Protein AF-A0A7S1BQZ5-F1 (afdb_monomer_lite)

Secondary structure (DSSP, 8-state):
-----TTT--HHHHHHHHHHTSTT---PPPB----TTHHHHHHHHH-HHHHHHHTSHHHHHHHHHHHHHSPPPPP------HHHHHHHHHHHHHH--S-TTT----HHHHHHHHHHHHHT-SEEEEEEE-TTTSTT--TTB-S--EEEEEEEHHHHSSHHHHHHHHHT-SS----S-PPPPPHHHHHTT--EEEE-----TT--S---EE-TTSPEEP-S--------

Organism: NCBI:txid216773

Sequence (228 aa):
ILSITHSVVDGFTYYKIMNMLTEGREIDSLSFVRKHEFVSKMKEACGTAEHKLLLSTGFILTLLPGMLCGPKAKCDARFIDEEKVRQLKLDIKSRSTTPDDEFVCSTNDIITSAFSRATKSEILLMAINLRNRVSEASDNDAGNYESVVLYDAPGSESPEAVRSALRGGVPFIRRGNAPLPSFFQLLRGVRVSIITNWAFSSFRADLQMLDEEARGVPLTLHLPVYDY

pLDDT: mean 89.73, std 7.65, range [53.09, 97.69]

Foldseek 3Di:
DDDDDQQWADLLLSQLVLQCQFPPGDDDQFDADDQPCLVVQLCQQQDVVVVCLCPDPLQVLLCVCCVPPNDDDDDDDDDDDPVVLVVVLVVVCVVDPDDPVPDDQDPCLAVQLVVCVVLVAQKEWEKDQCAVLTPRHHSRHGGDRIDTRIEGSQCSNGSVSVVVLPVVGGNSHHDSPDDDDDSVSSNVRGRYYYDYDSDDPSHDPPGFHADPVRDTDDDPDDDDDDDD

Structure (mmCIF, N/CA/C/O backbone):
data_AF-A0A7S1BQZ5-F1
#
_entry.id   AF-A0A7S1BQZ5-F1
#
loop_
_atom_site.group_PDB
_atom_site.id
_atom_site.type_symbol
_atom_site.label_atom_id
_atom_site.label_alt_id
_atom_site.label_comp_id
_atom_site.label_asym_id
_atom_site.label_entity_id
_atom_site.label_seq_id
_atom_site.pdbx_PDB_ins_code
_atom_site.Cartn_x
_atom_site.Cartn_y
_atom_site.Cartn_z
_atom_site.occupancy
_atom_site.B_iso_or_equiv
_atom_site.auth_seq_id
_atom_site.auth_comp_id
_atom_site.auth_asym_id
_atom_site.auth_atom_id
_atom_site.pdbx_PDB_model_num
ATOM 1 N N . ILE A 1 1 ? -4.955 -0.556 23.587 1.00 73.25 1 ILE A N 1
ATOM 2 C CA . ILE A 1 1 ? -4.141 -0.782 22.365 1.00 73.25 1 ILE A CA 1
ATOM 3 C C . ILE A 1 1 ? -4.734 -1.985 21.649 1.00 73.25 1 ILE A C 1
ATOM 5 O O . ILE A 1 1 ? -4.887 -3.012 22.296 1.00 73.25 1 ILE A O 1
ATOM 9 N N . LEU A 1 2 ? -5.098 -1.855 20.370 1.00 82.94 2 LEU A N 1
ATOM 10 C CA . LEU A 1 2 ? -5.504 -2.989 19.535 1.00 82.94 2 LEU A CA 1
ATOM 11 C C . LEU A 1 2 ? -4.310 -3.404 18.672 1.00 82.94 2 LEU A C 1
ATOM 13 O O . LEU A 1 2 ? -3.839 -2.605 17.864 1.00 82.94 2 LEU A O 1
ATOM 17 N N . SER A 1 3 ? -3.839 -4.636 18.850 1.00 88.62 3 SER A N 1
ATOM 18 C CA . SER A 1 3 ? -2.739 -5.221 18.080 1.00 88.62 3 SER A CA 1
ATOM 19 C C . SER A 1 3 ? -3.189 -6.545 17.474 1.00 88.62 3 SER A C 1
ATOM 21 O O . SER A 1 3 ? -3.823 -7.350 18.157 1.00 88.62 3 SER A O 1
ATOM 23 N N . ILE A 1 4 ? -2.899 -6.751 16.187 1.00 90.38 4 ILE A N 1
ATOM 24 C CA . ILE A 1 4 ? -3.260 -7.961 15.441 1.00 90.38 4 ILE A CA 1
ATOM 25 C C . ILE A 1 4 ? -2.109 -8.305 14.490 1.00 90.38 4 ILE A C 1
ATOM 27 O O . ILE A 1 4 ? -1.531 -7.423 13.861 1.00 90.38 4 ILE A O 1
ATOM 31 N N . THR A 1 5 ? -1.769 -9.591 14.379 1.00 91.81 5 THR A N 1
ATOM 32 C CA . THR A 1 5 ? -0.681 -10.051 13.507 1.00 91.81 5 THR A CA 1
ATOM 33 C C . THR A 1 5 ? -1.020 -9.896 12.019 1.00 91.81 5 THR A C 1
ATOM 35 O O . THR A 1 5 ? -2.058 -10.365 11.541 1.00 91.81 5 THR A O 1
ATOM 38 N N . HIS A 1 6 ? -0.094 -9.303 11.260 1.00 91.25 6 HIS A N 1
ATOM 39 C CA . HIS A 1 6 ? -0.241 -9.097 9.815 1.00 91.25 6 HIS A CA 1
ATOM 40 C C . HIS A 1 6 ? -0.221 -10.405 8.999 1.00 91.25 6 HIS A C 1
ATOM 42 O O . HIS A 1 6 ? -0.642 -10.449 7.843 1.00 91.25 6 HIS A O 1
ATOM 48 N N . SER A 1 7 ? 0.232 -11.507 9.610 1.00 89.69 7 SER A N 1
ATOM 49 C CA . SER A 1 7 ? 0.140 -12.852 9.028 1.00 89.69 7 SER A CA 1
ATOM 50 C C . SER A 1 7 ? -1.306 -13.345 8.902 1.00 89.69 7 SER A C 1
ATOM 52 O O . SER A 1 7 ? -1.565 -14.303 8.172 1.00 89.69 7 SER A O 1
ATOM 54 N N . VAL A 1 8 ? -2.239 -12.727 9.636 1.00 91.19 8 VAL A N 1
ATOM 55 C CA . VAL A 1 8 ? -3.657 -13.107 9.662 1.00 91.19 8 VAL A CA 1
ATOM 56 C C . VAL A 1 8 ? -4.534 -12.036 9.023 1.00 91.19 8 VAL A C 1
ATOM 58 O O . VAL A 1 8 ? -5.461 -12.395 8.306 1.00 91.19 8 VAL A O 1
ATOM 61 N N . VAL A 1 9 ? -4.254 -10.748 9.243 1.00 93.44 9 VAL A N 1
ATOM 62 C CA . VAL A 1 9 ? -5.108 -9.640 8.779 1.00 93.44 9 VAL A CA 1
ATOM 63 C C . VAL A 1 9 ? -4.330 -8.590 7.990 1.00 93.44 9 VAL A C 1
ATOM 65 O O . VAL A 1 9 ? -3.139 -8.402 8.207 1.00 93.44 9 VAL A O 1
ATOM 68 N N . ASP A 1 10 ? -5.024 -7.886 7.101 1.00 94.50 10 ASP A N 1
ATOM 69 C CA . ASP A 1 10 ? -4.570 -6.632 6.490 1.00 94.50 10 ASP A CA 1
ATOM 70 C C . ASP A 1 10 ? -5.189 -5.404 7.184 1.00 94.50 10 ASP A C 1
ATOM 72 O O . ASP A 1 10 ? -6.018 -5.530 8.094 1.00 94.50 10 ASP A O 1
ATOM 76 N N . GLY A 1 11 ? -4.819 -4.200 6.730 1.00 92.88 11 GLY A N 1
ATOM 77 C CA . GLY A 1 11 ? -5.360 -2.945 7.264 1.00 92.88 11 GLY A CA 1
ATOM 78 C C . GLY A 1 11 ? -6.886 -2.832 7.142 1.00 92.88 11 GLY A C 1
ATOM 79 O O . GLY A 1 11 ? -7.538 -2.297 8.038 1.00 92.88 11 GLY A O 1
ATOM 80 N N . PHE A 1 12 ? -7.483 -3.389 6.080 1.00 94.38 12 PHE A N 1
ATOM 81 C CA . PHE A 1 12 ? -8.939 -3.378 5.904 1.00 94.38 12 PHE A CA 1
ATOM 82 C C . PHE A 1 12 ? -9.637 -4.194 6.995 1.00 94.38 12 PHE A C 1
ATOM 84 O O . PHE A 1 12 ? -10.549 -3.696 7.653 1.00 94.38 12 PHE A O 1
ATOM 91 N N . THR A 1 13 ? -9.194 -5.434 7.222 1.00 94.44 13 THR A N 1
ATOM 92 C CA . THR A 1 13 ? -9.759 -6.291 8.276 1.00 94.44 13 THR A CA 1
ATOM 93 C C . THR A 1 13 ? -9.513 -5.692 9.656 1.00 94.44 13 THR A C 1
ATOM 95 O O . THR A 1 13 ? -10.424 -5.702 10.483 1.00 94.44 13 THR A O 1
ATOM 98 N N . TYR A 1 14 ? -8.322 -5.127 9.894 1.00 93.25 14 TYR A N 1
ATOM 99 C CA . TYR A 1 14 ? -7.997 -4.432 11.142 1.00 93.25 14 TYR A CA 1
ATOM 100 C C . TYR A 1 14 ? -9.026 -3.340 11.457 1.00 93.25 14 TYR A C 1
ATOM 102 O O . TYR A 1 14 ? -9.637 -3.364 12.525 1.00 93.25 14 TYR A O 1
ATOM 110 N N . TYR A 1 15 ? -9.284 -2.426 10.516 1.00 92.12 15 TYR A N 1
ATOM 111 C CA . TYR A 1 15 ? -10.254 -1.357 10.751 1.00 92.12 15 TYR A CA 1
ATOM 112 C C . TYR A 1 15 ? -11.697 -1.815 10.752 1.00 92.12 15 TYR A C 1
ATOM 114 O O . TYR A 1 15 ? -12.510 -1.200 11.436 1.00 92.12 15 TYR A O 1
ATOM 122 N N . LYS A 1 16 ? -12.035 -2.889 10.035 1.00 92.06 16 LYS A N 1
ATOM 123 C CA . LYS A 1 16 ? -13.382 -3.453 10.112 1.00 92.06 16 LYS A CA 1
ATOM 124 C C . LYS A 1 16 ? -13.664 -3.972 11.524 1.00 92.06 16 LYS A C 1
ATOM 126 O O . LYS A 1 16 ? -14.694 -3.631 12.093 1.00 92.06 16 LYS A O 1
ATOM 131 N N . ILE A 1 17 ? -12.716 -4.697 12.124 1.00 91.62 17 ILE A N 1
ATOM 132 C CA . ILE A 1 17 ? -12.797 -5.134 13.528 1.00 91.62 17 ILE A CA 1
ATOM 133 C C . ILE A 1 17 ? -12.814 -3.923 14.465 1.00 91.62 17 ILE A C 1
ATOM 135 O O . ILE A 1 17 ? -13.646 -3.851 15.362 1.00 91.62 17 ILE A O 1
ATOM 139 N N . MET A 1 18 ? -11.933 -2.945 14.246 1.00 89.44 18 MET A N 1
ATOM 140 C CA . MET A 1 18 ? -11.872 -1.746 15.084 1.00 89.44 18 MET A CA 1
ATOM 141 C C . MET A 1 18 ? -13.178 -0.937 15.048 1.00 89.44 18 MET A C 1
ATOM 143 O O . MET A 1 18 ? -13.610 -0.420 16.077 1.00 89.44 18 MET A O 1
ATOM 147 N N . ASN A 1 19 ? -13.836 -0.871 13.889 1.00 89.81 19 ASN A N 1
ATOM 148 C CA . ASN A 1 19 ? -15.149 -0.254 13.748 1.00 89.81 19 ASN A CA 1
ATOM 149 C C . ASN A 1 19 ? -16.208 -1.006 14.566 1.00 89.81 19 ASN A C 1
ATOM 151 O O . ASN A 1 19 ? -16.981 -0.360 15.254 1.00 89.81 19 ASN A O 1
ATOM 155 N N . MET A 1 20 ? -16.208 -2.344 14.575 1.00 89.81 20 MET A N 1
ATOM 156 C CA . MET A 1 20 ? -17.144 -3.137 15.399 1.00 89.81 20 MET A CA 1
ATOM 157 C C . MET A 1 20 ? -16.919 -2.978 16.909 1.00 89.81 20 MET A C 1
ATOM 159 O O . MET A 1 20 ? -17.826 -3.229 17.694 1.00 89.81 20 MET A O 1
ATOM 163 N N . LEU A 1 21 ? -15.711 -2.585 17.325 1.00 87.75 21 LEU A N 1
ATOM 164 C CA . LEU A 1 21 ? -15.392 -2.294 18.727 1.00 87.75 21 LEU A CA 1
ATOM 165 C C . LEU A 1 21 ? -15.786 -0.873 19.151 1.00 87.75 21 LEU A C 1
ATOM 167 O O . LEU A 1 21 ? -15.726 -0.555 20.336 1.00 87.75 21 LEU A O 1
ATOM 171 N N . THR A 1 22 ? -16.148 -0.014 18.198 1.00 87.44 22 THR A N 1
ATOM 172 C CA . THR A 1 22 ? -16.569 1.359 18.478 1.00 87.44 22 THR A CA 1
ATOM 173 C C . THR A 1 22 ? -18.020 1.380 18.951 1.00 87.44 22 THR A C 1
ATOM 175 O O . THR A 1 22 ? -18.879 0.711 18.376 1.00 87.44 22 THR A O 1
ATOM 178 N N . GLU A 1 23 ? -18.305 2.170 19.985 1.00 86.00 23 GLU A N 1
ATOM 179 C CA . GLU A 1 23 ? -19.652 2.318 20.533 1.00 86.00 23 GLU A CA 1
ATOM 180 C C . GLU A 1 23 ? -20.670 2.722 19.451 1.00 86.00 23 GLU A C 1
ATOM 182 O O . GLU A 1 23 ? -20.408 3.559 18.585 1.00 86.00 23 GLU A O 1
ATOM 187 N N . GLY A 1 24 ? -21.849 2.094 19.487 1.00 84.81 24 GLY A N 1
ATOM 188 C CA . GLY A 1 24 ? -22.945 2.387 18.562 1.00 84.81 24 GLY A CA 1
ATOM 189 C C . GLY A 1 24 ? -22.723 1.907 17.124 1.00 84.81 24 GLY A C 1
ATOM 190 O O . GLY A 1 24 ? -23.529 2.236 16.250 1.00 84.81 24 GLY A O 1
ATOM 191 N N . ARG A 1 25 ? -21.655 1.146 16.849 1.00 87.50 25 ARG A N 1
ATOM 192 C CA . ARG A 1 25 ? -21.435 0.519 15.540 1.00 87.50 25 ARG A CA 1
ATOM 193 C C . ARG A 1 25 ? -22.047 -0.875 15.471 1.00 87.50 25 ARG A C 1
ATOM 195 O O . ARG A 1 25 ? -22.158 -1.588 16.464 1.00 87.50 25 ARG A O 1
ATOM 202 N N . GLU A 1 26 ? -22.452 -1.243 14.262 1.00 88.00 26 GLU A N 1
ATOM 203 C CA . GLU A 1 26 ? -22.971 -2.571 13.957 1.00 88.00 26 GLU A CA 1
ATOM 204 C C . GLU A 1 26 ? -21.848 -3.614 14.018 1.00 88.00 26 GLU A C 1
ATOM 206 O O . GLU A 1 26 ? -20.709 -3.359 13.611 1.00 88.00 26 GLU A O 1
ATOM 211 N N . ILE A 1 27 ? -22.180 -4.788 14.551 1.00 91.50 27 ILE A N 1
ATOM 212 C CA . ILE A 1 27 ? -21.283 -5.938 14.604 1.00 91.50 27 ILE A CA 1
ATOM 213 C C . ILE A 1 27 ? -21.627 -6.843 13.422 1.00 91.50 27 ILE A C 1
ATOM 215 O O . ILE A 1 27 ? -22.672 -7.495 13.430 1.00 91.50 27 ILE A O 1
ATOM 219 N N . ASP A 1 28 ? -20.733 -6.922 12.434 1.00 89.88 28 ASP A N 1
ATOM 220 C CA . ASP A 1 28 ? -20.911 -7.814 11.284 1.00 89.88 28 ASP A CA 1
ATOM 221 C C . ASP A 1 28 ? -20.256 -9.180 11.516 1.00 89.88 28 ASP A C 1
ATOM 223 O O . ASP A 1 28 ? -19.180 -9.302 12.108 1.00 89.88 28 ASP A O 1
ATOM 227 N N . SER A 1 29 ? -20.845 -10.226 10.937 1.00 94.38 29 SER A N 1
ATOM 228 C CA . SER A 1 29 ? -20.186 -11.528 10.823 1.00 94.38 29 SER A CA 1
ATOM 229 C C . SER A 1 29 ? -19.246 -11.556 9.617 1.00 94.38 29 SER A C 1
ATOM 231 O O . SER A 1 29 ? -19.689 -11.421 8.477 1.00 94.38 29 SER A O 1
ATOM 233 N N . LEU A 1 30 ? -17.949 -11.775 9.855 1.00 95.25 30 LEU A N 1
ATOM 234 C CA . LEU A 1 30 ? -16.949 -11.911 8.794 1.00 95.25 30 LEU A CA 1
ATOM 235 C C . LEU A 1 30 ? -16.718 -13.373 8.404 1.00 95.25 30 LEU A C 1
ATOM 237 O O . LEU A 1 30 ? -16.647 -14.266 9.250 1.00 95.25 30 LEU A O 1
ATOM 241 N N . SER A 1 31 ? -16.510 -13.606 7.110 1.00 96.25 31 SER A N 1
ATOM 242 C CA . SER A 1 31 ? -16.069 -14.896 6.585 1.00 96.25 31 SER A CA 1
ATOM 243 C C . SER A 1 31 ? -14.593 -15.119 6.915 1.00 96.25 31 SER A C 1
ATOM 245 O O . SER A 1 31 ? -13.720 -14.435 6.387 1.00 96.25 31 SER A O 1
ATOM 247 N N . PHE A 1 32 ? -14.305 -16.101 7.767 1.00 94.19 32 PHE A N 1
ATOM 248 C CA . PHE A 1 32 ? -12.942 -16.525 8.115 1.00 94.19 32 PHE A CA 1
ATOM 249 C C . PHE A 1 32 ? -12.438 -17.695 7.249 1.00 94.19 32 PHE A C 1
ATOM 251 O O . PHE A 1 32 ? -11.355 -18.236 7.487 1.00 94.19 32 PHE A O 1
ATOM 258 N N . VAL A 1 33 ? -13.224 -18.124 6.255 1.00 95.19 33 VAL A N 1
ATOM 259 C CA . VAL A 1 33 ? -12.869 -19.244 5.378 1.00 95.19 33 VAL A CA 1
ATOM 260 C C . VAL A 1 33 ? -11.731 -18.823 4.453 1.00 95.19 33 VAL A C 1
ATOM 262 O O . VAL A 1 33 ? -11.863 -17.896 3.655 1.00 95.19 33 VAL A O 1
ATOM 265 N N . ARG A 1 34 ? -10.599 -19.530 4.542 1.00 92.25 34 ARG A N 1
ATOM 266 C CA . ARG A 1 34 ? -9.419 -19.256 3.717 1.00 92.25 34 ARG A CA 1
ATOM 267 C C . ARG A 1 34 ? -9.709 -19.536 2.245 1.00 92.25 34 ARG A C 1
ATOM 269 O O . ARG A 1 34 ? -10.093 -20.640 1.866 1.00 92.25 34 ARG A O 1
ATOM 276 N N . LYS A 1 35 ? -9.408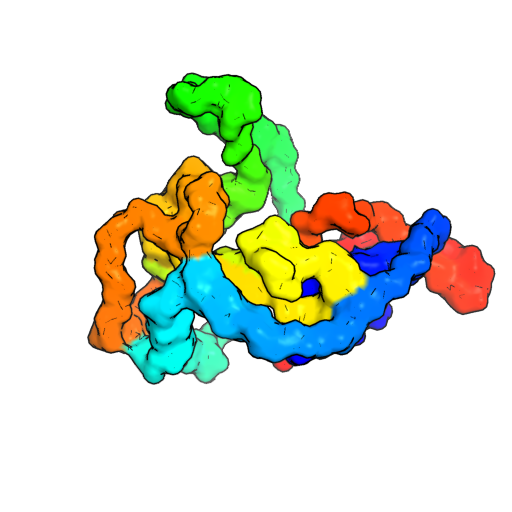 -18.556 1.400 1.00 95.25 35 LYS A N 1
ATOM 277 C CA . LYS A 1 35 ? -9.567 -18.660 -0.051 1.00 95.25 35 LYS A CA 1
ATOM 278 C C . LYS A 1 35 ? -8.252 -19.052 -0.709 1.00 95.25 35 LYS A C 1
ATOM 280 O O . LYS A 1 35 ? -7.421 -18.204 -1.017 1.00 95.25 35 LYS A O 1
ATOM 285 N N . HIS A 1 36 ? -8.051 -20.354 -0.895 1.00 94.38 36 HIS A N 1
ATOM 286 C CA . HIS A 1 36 ? -6.793 -20.913 -1.406 1.00 94.38 36 HIS A CA 1
ATOM 287 C C . HIS A 1 36 ? -6.401 -20.385 -2.799 1.00 94.38 36 HIS A C 1
ATOM 289 O O . HIS A 1 36 ? -5.218 -20.166 -3.053 1.00 94.38 36 HIS A O 1
ATOM 295 N N . GLU A 1 37 ? -7.383 -20.070 -3.647 1.00 95.56 37 GLU A N 1
ATOM 296 C CA . GLU A 1 37 ? -7.161 -19.522 -4.994 1.00 95.56 37 GLU A CA 1
ATOM 297 C C . GLU A 1 37 ? -6.748 -18.042 -5.008 1.00 95.56 37 GLU A C 1
ATOM 299 O O . GLU A 1 37 ? -6.222 -17.553 -6.012 1.00 95.56 37 GLU A O 1
ATOM 304 N N . PHE A 1 38 ? -6.926 -17.322 -3.891 1.00 95.44 38 PHE A N 1
ATOM 305 C CA . PHE A 1 38 ? -6.655 -15.885 -3.826 1.00 95.44 38 PHE A CA 1
ATOM 306 C C . PHE A 1 38 ? -5.210 -15.559 -4.209 1.00 95.44 38 PHE A C 1
ATOM 308 O O . PHE A 1 38 ? -4.974 -14.640 -4.983 1.00 95.44 38 PHE A O 1
ATOM 315 N N . VAL A 1 39 ? -4.234 -16.345 -3.743 1.00 93.38 39 VAL A N 1
ATOM 316 C CA . VAL A 1 39 ? -2.811 -16.096 -4.029 1.00 93.38 39 VAL A CA 1
ATOM 317 C C . VAL A 1 39 ? -2.504 -16.197 -5.525 1.00 93.38 39 VAL A C 1
ATOM 319 O O . VAL A 1 39 ? -1.692 -15.425 -6.033 1.00 93.38 39 VAL A O 1
ATOM 322 N N . SER A 1 40 ? -3.129 -17.128 -6.249 1.00 93.94 40 SER A N 1
ATOM 323 C CA . SER A 1 40 ? -2.941 -17.228 -7.702 1.00 93.94 40 SER A CA 1
ATOM 324 C C . SER A 1 40 ? -3.538 -16.011 -8.406 1.00 93.94 40 SER A C 1
ATOM 326 O O . SER A 1 40 ? -2.881 -15.353 -9.211 1.00 93.94 40 SER A O 1
ATOM 328 N N . LYS A 1 41 ? -4.760 -15.645 -8.019 1.00 94.44 41 LYS A N 1
ATOM 329 C CA . LYS A 1 41 ? -5.536 -14.563 -8.637 1.00 94.44 41 LYS A CA 1
ATOM 330 C C . LYS A 1 41 ? -4.970 -13.182 -8.340 1.00 94.44 41 LYS A C 1
ATOM 332 O O . LYS A 1 41 ? -4.922 -12.324 -9.213 1.00 94.44 41 LYS A O 1
ATOM 337 N N . MET A 1 42 ? -4.411 -13.005 -7.151 1.00 94.88 42 MET A N 1
ATOM 338 C CA . MET A 1 42 ? -3.614 -11.849 -6.761 1.00 94.88 42 MET A CA 1
ATOM 339 C C . MET A 1 42 ? -2.391 -11.661 -7.679 1.00 94.88 42 MET A C 1
ATOM 341 O O . MET A 1 42 ? -2.113 -10.541 -8.107 1.00 94.88 42 MET A O 1
ATOM 345 N N . LYS A 1 43 ? -1.673 -12.740 -8.033 1.00 93.69 43 LYS A N 1
ATOM 346 C CA . LYS A 1 43 ? -0.516 -12.673 -8.955 1.00 93.69 43 LYS A CA 1
ATOM 347 C C . LYS A 1 43 ? -0.929 -12.332 -10.380 1.00 93.69 43 LYS A C 1
ATOM 349 O O . LYS A 1 43 ? -0.222 -11.585 -11.056 1.00 93.69 43 LYS A O 1
ATOM 354 N N . GLU A 1 44 ? -2.044 -12.892 -10.840 1.00 92.81 44 GLU A N 1
ATOM 355 C CA . GLU A 1 44 ? -2.637 -12.544 -12.136 1.00 92.81 44 GLU A CA 1
ATOM 356 C C . GLU A 1 44 ? -3.032 -11.061 -12.152 1.00 92.81 44 GLU A C 1
ATOM 358 O O . GLU A 1 44 ? -2.729 -10.350 -13.110 1.00 92.81 44 GLU A O 1
ATOM 363 N N . ALA A 1 45 ? -3.616 -10.570 -11.056 1.00 94.25 45 ALA A N 1
ATOM 364 C CA . ALA A 1 45 ? -4.106 -9.205 -10.958 1.00 94.25 45 ALA A CA 1
ATOM 365 C C . ALA A 1 45 ? -3.022 -8.140 -10.814 1.00 94.25 45 ALA A C 1
ATOM 367 O O . ALA A 1 45 ? -3.194 -7.059 -11.362 1.00 94.25 45 ALA A O 1
ATOM 368 N N . CYS A 1 46 ? -1.919 -8.405 -10.117 1.00 92.88 46 CYS A N 1
ATOM 369 C CA . CYS A 1 46 ? -0.868 -7.406 -9.871 1.00 92.88 46 CYS A CA 1
ATOM 370 C C . CYS A 1 46 ? 0.385 -7.584 -10.743 1.00 92.88 46 CYS A C 1
ATOM 372 O O . CYS A 1 46 ? 1.369 -6.873 -10.556 1.00 92.88 46 CYS A O 1
ATOM 374 N N . GLY A 1 47 ? 0.354 -8.516 -11.699 1.00 92.50 47 GLY A N 1
ATOM 375 C CA . GLY A 1 47 ? 1.470 -8.788 -12.599 1.00 92.50 47 GLY A CA 1
ATOM 376 C C . GLY A 1 47 ? 2.384 -9.903 -12.091 1.00 92.50 47 GLY A C 1
ATOM 377 O O . GLY A 1 47 ? 3.046 -9.814 -11.055 1.00 92.50 47 GLY A O 1
ATOM 378 N N . THR A 1 48 ? 2.465 -10.988 -12.865 1.00 92.81 48 THR A N 1
ATOM 379 C CA . THR A 1 48 ? 3.307 -12.145 -12.520 1.00 92.81 48 THR A CA 1
ATOM 380 C C . THR A 1 48 ? 4.801 -11.816 -12.593 1.00 92.81 48 THR A C 1
ATOM 382 O O . THR A 1 48 ? 5.587 -12.374 -11.825 1.00 92.81 48 THR A O 1
ATOM 385 N N . ALA A 1 49 ? 5.215 -10.931 -13.504 1.00 93.25 49 ALA A N 1
ATOM 386 C CA . ALA A 1 49 ? 6.613 -10.528 -13.642 1.00 93.25 49 ALA A CA 1
ATOM 387 C C . ALA A 1 49 ? 7.061 -9.662 -12.454 1.00 93.25 49 ALA A C 1
ATOM 389 O O . ALA A 1 49 ? 8.110 -9.919 -11.865 1.00 93.25 49 ALA A O 1
ATOM 390 N N . GLU A 1 50 ? 6.225 -8.706 -12.055 1.00 93.50 50 GLU A N 1
ATOM 391 C CA . GLU A 1 50 ? 6.401 -7.848 -10.884 1.00 93.50 50 GLU A CA 1
ATOM 392 C C . GLU A 1 50 ? 6.478 -8.692 -9.608 1.00 93.50 50 GLU A C 1
ATOM 394 O O . GLU A 1 50 ? 7.429 -8.573 -8.839 1.00 93.50 50 GLU A O 1
ATOM 399 N N . HIS A 1 51 ? 5.550 -9.633 -9.421 1.00 93.06 51 HIS A N 1
ATOM 400 C CA . HIS A 1 51 ? 5.591 -10.542 -8.277 1.00 93.06 51 HIS A CA 1
ATOM 401 C C . HIS A 1 51 ? 6.869 -11.404 -8.254 1.00 93.06 51 HIS A C 1
ATOM 403 O O . HIS A 1 51 ? 7.460 -11.621 -7.196 1.00 93.06 51 HIS A O 1
ATOM 409 N N . LYS A 1 52 ? 7.333 -11.900 -9.411 1.00 94.69 52 LYS A N 1
ATOM 410 C CA . LYS A 1 52 ? 8.606 -12.642 -9.503 1.00 94.69 52 LYS A CA 1
ATOM 411 C C . LYS A 1 52 ? 9.809 -11.770 -9.143 1.00 94.69 52 LYS A C 1
ATOM 413 O O . LYS A 1 52 ? 10.721 -12.264 -8.486 1.00 94.69 52 LYS A O 1
ATOM 418 N N . LEU A 1 53 ? 9.810 -10.499 -9.545 1.00 94.88 53 LEU A N 1
ATOM 419 C CA . LEU A 1 53 ? 10.851 -9.544 -9.171 1.00 94.88 53 LEU A CA 1
ATOM 420 C C . LEU A 1 53 ? 10.901 -9.350 -7.651 1.00 94.88 53 LEU A C 1
ATOM 422 O O . LEU A 1 53 ? 11.983 -9.448 -7.076 1.00 94.88 53 LEU A O 1
ATOM 426 N N . LEU A 1 54 ? 9.753 -9.131 -7.005 1.00 93.81 54 LEU A N 1
ATOM 427 C CA . LEU A 1 54 ? 9.671 -8.892 -5.557 1.00 93.81 54 LEU A CA 1
ATOM 428 C C . LEU A 1 54 ? 10.141 -10.084 -4.713 1.00 93.81 54 LEU A C 1
ATOM 430 O O . LEU A 1 54 ? 10.657 -9.894 -3.617 1.00 93.81 54 LEU A O 1
ATOM 434 N N . LEU A 1 55 ? 10.009 -11.305 -5.236 1.00 93.75 55 LEU A N 1
ATOM 435 C CA . LEU A 1 55 ? 10.531 -12.522 -4.604 1.00 93.75 55 LEU A CA 1
ATOM 436 C C . LEU A 1 55 ? 11.946 -12.900 -5.062 1.00 93.75 55 LEU A C 1
ATOM 438 O O . LEU A 1 55 ? 12.483 -13.920 -4.629 1.00 93.75 55 LEU A O 1
ATOM 442 N N . SER A 1 56 ? 12.549 -12.132 -5.968 1.00 95.56 56 SER A N 1
ATOM 443 C CA . SER A 1 56 ? 13.862 -12.468 -6.510 1.00 95.56 56 SER A CA 1
ATOM 444 C C . SER A 1 56 ? 14.967 -12.240 -5.482 1.00 95.56 56 SER A C 1
ATOM 446 O O . SER A 1 56 ? 14.933 -11.297 -4.690 1.00 95.56 56 SER A O 1
ATOM 448 N N . THR A 1 57 ? 16.022 -13.052 -5.567 1.00 95.31 57 THR A N 1
ATOM 449 C CA . THR A 1 57 ? 17.233 -12.871 -4.759 1.00 95.31 57 THR A CA 1
ATOM 450 C C . THR A 1 57 ? 17.812 -11.468 -4.920 1.00 95.31 57 THR A C 1
ATOM 452 O O . THR A 1 57 ? 18.233 -10.872 -3.939 1.00 95.31 57 THR A O 1
ATOM 455 N N . GLY A 1 58 ? 17.797 -10.910 -6.136 1.00 95.12 58 GLY A N 1
ATOM 456 C CA . GLY A 1 58 ? 18.291 -9.555 -6.387 1.00 95.12 58 GLY A CA 1
ATOM 457 C C . GLY A 1 58 ? 17.548 -8.504 -5.565 1.00 95.12 58 GLY A C 1
ATOM 458 O O . GLY A 1 58 ? 18.192 -7.682 -4.926 1.00 95.12 58 GLY A O 1
ATOM 459 N N . PHE A 1 59 ? 16.214 -8.577 -5.523 1.00 95.06 59 PHE A N 1
ATOM 460 C CA . PHE A 1 59 ? 15.396 -7.631 -4.764 1.00 95.06 59 PHE A CA 1
ATOM 461 C C . PHE A 1 59 ? 15.617 -7.771 -3.254 1.00 95.06 59 PHE A C 1
ATOM 463 O O . PHE A 1 59 ? 15.815 -6.770 -2.572 1.00 95.06 59 PHE A O 1
ATOM 470 N N . ILE A 1 60 ? 15.679 -9.003 -2.738 1.00 93.31 60 ILE A N 1
ATOM 471 C CA . ILE A 1 60 ? 15.991 -9.259 -1.322 1.00 93.31 60 ILE A CA 1
ATOM 472 C C . ILE A 1 60 ? 17.360 -8.667 -0.961 1.00 93.31 60 ILE A C 1
ATOM 474 O O . ILE A 1 60 ? 17.481 -7.942 0.026 1.00 93.31 60 ILE A O 1
ATOM 478 N N . LEU A 1 61 ? 18.382 -8.911 -1.790 1.00 94.06 61 LEU A N 1
ATOM 479 C CA . LEU A 1 61 ? 19.728 -8.368 -1.587 1.00 94.06 61 LEU A CA 1
ATOM 480 C C . LEU A 1 61 ? 19.766 -6.830 -1.649 1.00 94.06 61 LEU A C 1
ATOM 482 O O . LEU A 1 61 ? 20.606 -6.237 -0.979 1.00 94.06 61 LEU A O 1
ATOM 486 N N . THR A 1 62 ? 18.860 -6.175 -2.386 1.00 93.44 62 THR A N 1
ATOM 487 C CA . THR A 1 62 ? 18.724 -4.705 -2.379 1.00 93.44 62 THR A CA 1
ATOM 488 C C . THR A 1 62 ? 18.265 -4.168 -1.020 1.00 93.44 62 THR A C 1
ATOM 490 O O . THR A 1 62 ? 18.679 -3.079 -0.629 1.00 93.44 62 THR A O 1
ATOM 493 N N . LEU A 1 63 ? 17.432 -4.910 -0.282 1.00 90.50 63 LEU A N 1
ATOM 494 C CA . LEU A 1 63 ? 16.875 -4.457 1.001 1.00 90.50 63 LEU A CA 1
ATOM 495 C C . LEU A 1 63 ? 17.825 -4.693 2.188 1.00 90.50 63 LEU A C 1
ATOM 497 O O . LEU A 1 63 ? 17.844 -3.898 3.132 1.00 90.50 63 LEU A O 1
ATOM 501 N N . LEU A 1 64 ? 18.638 -5.756 2.139 1.00 90.38 64 LEU A N 1
ATOM 502 C CA . LEU A 1 64 ? 19.489 -6.181 3.260 1.00 90.38 64 LEU A CA 1
ATOM 503 C C . LEU A 1 64 ? 20.433 -5.095 3.808 1.00 90.38 64 LEU A C 1
ATOM 505 O O . LEU A 1 64 ? 20.497 -4.961 5.031 1.00 90.38 64 LEU A O 1
ATOM 509 N N . PRO A 1 65 ? 21.145 -4.291 2.989 1.00 89.44 65 PRO A N 1
ATOM 510 C CA . PRO A 1 65 ? 22.044 -3.267 3.519 1.00 89.44 65 PRO A CA 1
ATOM 511 C C . PRO A 1 65 ? 21.315 -2.224 4.370 1.00 89.44 65 PRO A C 1
ATOM 513 O O . PRO A 1 65 ? 21.836 -1.798 5.398 1.00 89.44 65 PRO A O 1
ATOM 516 N N . GLY A 1 66 ? 20.093 -1.847 3.979 1.00 86.44 66 GLY A N 1
ATOM 517 C CA . GLY A 1 66 ? 19.261 -0.922 4.746 1.00 86.44 66 GLY A CA 1
ATOM 518 C C . GLY A 1 66 ? 18.786 -1.522 6.068 1.00 86.44 66 GLY A C 1
ATOM 519 O O . GLY A 1 66 ? 18.780 -0.831 7.081 1.00 86.44 66 GLY A O 1
ATOM 520 N N . MET A 1 67 ? 18.452 -2.815 6.080 1.00 85.75 67 MET A N 1
ATOM 521 C CA . MET A 1 67 ? 18.008 -3.514 7.292 1.00 85.75 67 MET A CA 1
ATOM 522 C C . MET A 1 67 ? 19.147 -3.778 8.289 1.00 85.75 67 MET A C 1
ATOM 524 O O . MET A 1 67 ? 18.926 -3.703 9.494 1.00 85.75 67 MET A O 1
ATOM 528 N N . LEU A 1 68 ? 20.354 -4.092 7.806 1.00 89.50 68 LEU A N 1
ATOM 529 C CA . LEU A 1 68 ? 21.490 -4.485 8.653 1.00 89.50 68 LEU A CA 1
ATOM 530 C C . LEU A 1 68 ? 22.400 -3.314 9.041 1.00 89.50 68 LEU A C 1
ATOM 532 O O . LEU A 1 68 ? 22.968 -3.310 10.131 1.00 89.50 68 LEU A O 1
ATOM 536 N N . CYS A 1 69 ? 22.575 -2.342 8.144 1.00 90.38 69 CYS A N 1
ATOM 537 C CA . CYS A 1 69 ? 23.544 -1.253 8.296 1.00 90.38 69 CYS A CA 1
ATOM 538 C C . CYS A 1 69 ? 22.919 0.140 8.133 1.00 90.38 69 CYS A C 1
ATOM 540 O O . CYS A 1 69 ? 23.629 1.143 8.218 1.00 90.38 69 CYS A O 1
ATOM 542 N N . GLY A 1 70 ? 21.613 0.222 7.867 1.00 86.38 70 GLY A N 1
ATOM 543 C CA . GLY A 1 70 ? 20.918 1.491 7.709 1.00 86.38 70 GLY A CA 1
ATOM 544 C C . GLY A 1 70 ? 20.768 2.248 9.031 1.00 86.38 70 GLY A C 1
ATOM 545 O O . GLY A 1 70 ? 20.821 1.661 10.116 1.00 86.38 70 GLY A O 1
ATOM 546 N N . PRO A 1 71 ? 20.567 3.574 8.970 1.00 89.50 71 PRO A N 1
ATOM 547 C CA . PRO A 1 71 ? 20.210 4.339 10.154 1.00 89.50 71 PRO A CA 1
ATOM 548 C C . PRO A 1 71 ? 18.862 3.860 10.707 1.00 89.50 71 PRO A C 1
ATOM 550 O O . PRO A 1 71 ? 17.995 3.406 9.959 1.00 89.50 71 PRO A O 1
ATOM 553 N N . LYS A 1 72 ? 18.652 4.028 12.018 1.00 86.56 72 LYS A N 1
ATOM 554 C CA . LYS A 1 72 ? 17.342 3.765 12.626 1.00 86.56 72 LYS A CA 1
ATOM 555 C C . LYS A 1 72 ? 16.271 4.610 11.937 1.00 86.56 72 LYS A C 1
ATOM 557 O O . LYS A 1 72 ? 16.436 5.826 11.794 1.00 86.56 72 LYS A O 1
ATOM 562 N N . ALA A 1 73 ? 15.179 3.960 11.540 1.00 85.44 73 ALA A N 1
ATOM 563 C CA . ALA A 1 73 ? 14.027 4.641 10.976 1.00 85.44 73 ALA A CA 1
ATOM 564 C C . ALA A 1 73 ? 13.493 5.680 11.974 1.00 85.44 73 ALA A C 1
ATOM 566 O O . ALA A 1 73 ? 13.426 5.431 13.179 1.00 85.44 73 ALA A O 1
ATOM 567 N N . LYS A 1 74 ? 13.131 6.859 11.466 1.00 88.56 74 LYS A N 1
ATOM 568 C CA . LYS A 1 74 ? 12.430 7.884 12.240 1.00 88.56 74 LYS A CA 1
ATOM 569 C C . LYS A 1 74 ? 10.966 7.852 11.837 1.00 88.56 74 LYS A C 1
ATOM 571 O O . LYS A 1 74 ? 10.662 7.999 10.656 1.00 88.56 74 LYS A O 1
ATOM 576 N N . CYS A 1 75 ? 10.088 7.680 12.815 1.00 86.56 75 CYS A N 1
ATOM 577 C CA . CYS A 1 75 ? 8.655 7.819 12.607 1.00 86.56 75 CYS A CA 1
ATOM 578 C C . CYS A 1 75 ? 8.283 9.298 12.698 1.00 86.56 75 CYS A C 1
ATOM 580 O O . CYS A 1 75 ? 8.666 9.978 13.650 1.00 86.56 75 CYS A O 1
ATOM 582 N N . ASP A 1 76 ? 7.551 9.781 11.702 1.00 88.19 76 ASP A N 1
ATOM 583 C CA . ASP A 1 76 ? 7.029 11.141 11.647 1.00 88.19 76 ASP A CA 1
ATOM 584 C C . ASP A 1 76 ? 5.560 11.077 11.230 1.00 88.19 76 ASP A C 1
ATOM 586 O O . ASP A 1 76 ? 5.199 10.318 10.328 1.00 88.19 76 ASP A O 1
ATOM 590 N N . ALA A 1 77 ? 4.717 11.855 11.901 1.00 89.12 77 ALA A N 1
ATOM 591 C CA . ALA A 1 77 ? 3.285 11.907 11.651 1.00 89.12 77 ALA A CA 1
ATOM 592 C C . ALA A 1 77 ? 2.906 13.344 11.306 1.00 89.12 77 ALA A C 1
ATOM 594 O O . ALA A 1 77 ? 3.244 14.281 12.030 1.00 89.12 77 ALA A O 1
ATOM 595 N N . ARG A 1 78 ? 2.211 13.526 10.182 1.00 90.00 78 ARG A N 1
ATOM 596 C CA . ARG A 1 78 ? 1.828 14.847 9.681 1.00 90.00 78 ARG A CA 1
ATOM 597 C C . ARG A 1 78 ? 0.379 14.859 9.242 1.00 90.00 78 ARG A C 1
ATOM 599 O O . ARG A 1 78 ? -0.108 13.887 8.672 1.00 90.00 78 ARG A O 1
ATOM 606 N N . PHE A 1 79 ? -0.266 16.000 9.444 1.00 90.94 79 PHE A N 1
ATOM 607 C CA . PHE A 1 79 ? -1.541 16.286 8.805 1.00 90.94 79 PHE A CA 1
ATOM 608 C C . PHE A 1 79 ? -1.333 16.607 7.328 1.00 90.94 79 PHE A C 1
ATOM 610 O O . PHE A 1 79 ? -0.335 17.218 6.932 1.00 90.94 79 PHE A O 1
ATOM 617 N N . ILE A 1 80 ? -2.296 16.186 6.517 1.00 92.50 80 ILE A N 1
ATOM 618 C CA . ILE A 1 80 ? -2.367 16.549 5.109 1.00 92.50 80 ILE A CA 1
ATOM 619 C C . ILE A 1 80 ? -3.134 17.864 4.999 1.00 92.50 80 ILE A C 1
ATOM 621 O O . ILE A 1 80 ? -4.212 18.005 5.564 1.00 92.50 80 ILE A O 1
ATOM 625 N N . ASP A 1 81 ? -2.574 18.818 4.260 1.00 96.31 81 ASP A N 1
ATOM 626 C CA . ASP A 1 81 ? -3.232 20.086 3.951 1.00 96.31 81 ASP A CA 1
ATOM 627 C C . ASP A 1 81 ? -4.390 19.847 2.967 1.00 96.31 81 ASP A C 1
ATOM 629 O O . ASP A 1 81 ? -4.183 19.600 1.773 1.00 96.31 81 ASP A O 1
ATOM 633 N N . GLU A 1 82 ? -5.613 19.878 3.493 1.00 95.50 82 GLU A N 1
ATOM 634 C CA . GLU A 1 82 ? -6.835 19.600 2.739 1.00 95.50 82 GLU A CA 1
ATOM 635 C C . GLU A 1 82 ? -7.083 20.620 1.627 1.00 95.50 82 GLU A C 1
ATOM 637 O O . GLU A 1 82 ? -7.488 20.242 0.524 1.00 95.50 82 GLU A O 1
ATOM 642 N N . GLU A 1 83 ? -6.791 21.896 1.880 1.00 97.50 83 GLU A N 1
ATOM 643 C CA . GLU A 1 83 ? -6.983 22.962 0.901 1.00 97.50 83 GLU A CA 1
ATOM 644 C C . GLU A 1 83 ? -6.005 22.789 -0.260 1.00 97.50 83 GLU A C 1
ATOM 646 O O . GLU A 1 83 ? -6.400 22.830 -1.427 1.00 97.50 83 GLU A O 1
ATOM 651 N N . LYS A 1 84 ? -4.741 22.471 0.034 1.00 96.75 84 LYS A N 1
ATOM 652 C CA . LYS A 1 84 ? -3.755 22.166 -1.008 1.00 96.75 84 LYS A CA 1
ATOM 653 C C . LYS A 1 84 ? -4.150 20.942 -1.833 1.00 96.75 84 LYS A C 1
ATOM 655 O O . LYS A 1 84 ? -4.023 20.968 -3.058 1.00 96.75 84 LYS A O 1
ATOM 660 N N . VAL A 1 85 ? -4.651 19.878 -1.198 1.00 96.44 85 VAL A N 1
ATOM 661 C CA . VAL A 1 85 ? -5.173 18.700 -1.916 1.00 96.44 85 VAL A CA 1
ATOM 662 C C . VAL A 1 85 ? -6.350 19.083 -2.811 1.00 96.44 85 VAL A C 1
ATOM 664 O O . VAL A 1 85 ? -6.410 18.640 -3.960 1.00 96.44 85 VAL A O 1
ATOM 667 N N . ARG A 1 86 ? -7.274 19.911 -2.317 1.00 94.94 86 ARG A N 1
ATOM 668 C CA . ARG A 1 86 ? -8.430 20.388 -3.083 1.00 94.94 86 ARG A CA 1
ATOM 669 C C . ARG A 1 86 ? 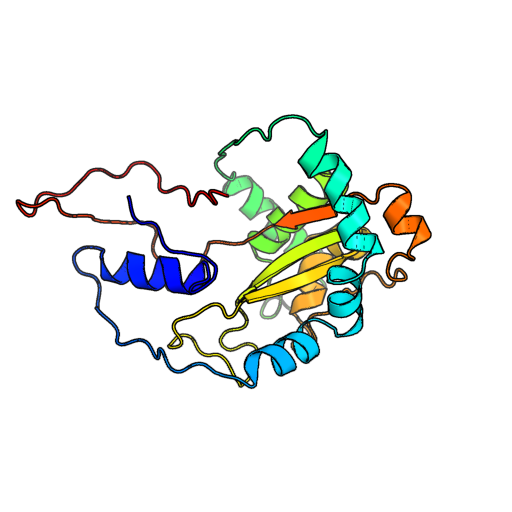-7.996 21.172 -4.319 1.00 94.94 86 ARG A C 1
ATOM 671 O O . ARG A 1 86 ? -8.483 20.886 -5.411 1.00 94.94 86 ARG A O 1
ATOM 678 N N . GLN A 1 87 ? -7.050 22.095 -4.168 1.00 95.62 87 GLN A N 1
ATOM 679 C CA . GLN A 1 87 ? -6.509 22.883 -5.280 1.00 95.62 87 GLN A CA 1
ATOM 680 C C . GLN A 1 87 ? -5.810 22.005 -6.322 1.00 95.62 87 GLN A C 1
ATOM 682 O O . GLN A 1 87 ? -6.056 22.155 -7.516 1.00 95.62 87 GLN A O 1
ATOM 687 N N . LEU A 1 88 ? -5.015 21.023 -5.887 1.00 94.94 88 LEU A N 1
ATOM 688 C CA . LEU A 1 88 ? -4.375 20.068 -6.797 1.00 94.94 88 LEU A CA 1
ATOM 689 C C . LEU A 1 88 ? -5.401 19.238 -7.576 1.00 94.94 88 LEU A C 1
ATOM 691 O O . LEU A 1 88 ? -5.239 19.044 -8.775 1.00 94.94 88 LEU A O 1
ATOM 695 N N . LYS A 1 89 ? -6.484 18.781 -6.933 1.00 93.44 89 LYS A N 1
ATOM 696 C CA . LYS A 1 89 ? -7.563 18.068 -7.639 1.00 93.44 89 LYS A CA 1
ATOM 697 C C . LYS A 1 89 ? -8.217 18.938 -8.712 1.00 93.44 89 LYS A C 1
ATOM 699 O O . LYS A 1 89 ? -8.497 18.428 -9.793 1.00 93.44 89 LYS A O 1
ATOM 704 N N . LEU A 1 90 ? -8.442 20.225 -8.433 1.00 91.88 90 LEU A N 1
ATOM 705 C CA . LEU A 1 90 ? -9.006 21.171 -9.402 1.00 91.88 90 LEU A CA 1
ATOM 706 C C . LEU A 1 90 ? -8.062 21.427 -10.583 1.00 91.88 90 LEU A C 1
ATOM 708 O O . LEU A 1 90 ? -8.510 21.410 -11.724 1.00 91.88 90 LEU A O 1
ATOM 712 N N . ASP A 1 91 ? -6.770 21.613 -10.321 1.00 91.94 91 ASP A N 1
ATOM 713 C CA . ASP A 1 91 ? -5.746 21.840 -11.349 1.00 91.94 91 ASP A CA 1
ATOM 714 C C . ASP A 1 91 ? -5.493 20.603 -12.230 1.00 91.94 91 ASP A C 1
ATOM 716 O O . ASP A 1 91 ? -5.239 20.701 -13.428 1.00 91.94 91 ASP A O 1
ATOM 720 N N . ILE A 1 92 ? -5.577 19.398 -11.666 1.00 90.81 92 ILE A N 1
ATOM 721 C CA . ILE A 1 92 ? -5.522 18.177 -12.478 1.00 90.81 92 ILE A CA 1
ATOM 722 C C . ILE A 1 92 ? -6.793 18.060 -13.326 1.00 90.81 92 ILE A C 1
ATOM 724 O O . ILE A 1 92 ? -6.716 17.765 -14.518 1.00 90.81 92 ILE A O 1
ATOM 728 N N . LYS A 1 93 ? -7.961 18.333 -12.733 1.00 88.00 93 LYS A N 1
ATOM 729 C CA . LYS A 1 93 ? -9.240 18.293 -13.446 1.00 88.00 93 LYS A CA 1
ATOM 730 C C . LYS A 1 93 ? -9.267 19.279 -14.618 1.00 88.00 93 LYS A C 1
ATOM 732 O O . LYS A 1 93 ? -9.685 18.896 -15.701 1.00 88.00 93 LYS A O 1
ATOM 737 N N . SER A 1 94 ? -8.770 20.505 -14.444 1.00 88.25 94 SER A N 1
ATOM 738 C CA . SER A 1 94 ? -8.754 21.529 -15.503 1.00 88.25 94 SER A CA 1
ATOM 739 C C . SER A 1 94 ? -7.856 21.176 -16.696 1.00 88.25 94 SER A C 1
ATOM 741 O O . SER A 1 94 ? -8.080 21.673 -17.797 1.00 88.25 94 SER A O 1
ATOM 743 N N . ARG A 1 95 ? -6.850 20.316 -16.490 1.00 87.31 95 ARG A N 1
ATOM 744 C CA . ARG A 1 95 ? -5.933 19.824 -17.534 1.00 87.31 95 ARG A CA 1
ATOM 745 C C . ARG A 1 95 ? -6.357 18.480 -18.126 1.00 87.31 95 ARG A C 1
ATOM 747 O O . ARG A 1 95 ? -5.779 18.038 -19.117 1.00 87.31 95 ARG A O 1
ATOM 754 N N . SER A 1 96 ? -7.337 17.819 -17.516 1.00 81.69 96 SER A N 1
ATOM 755 C CA . SER A 1 96 ? -7.842 16.531 -17.968 1.00 81.69 96 SER A CA 1
ATOM 756 C C . SER A 1 96 ? -8.679 16.690 -19.235 1.00 81.69 96 SER A C 1
ATOM 758 O O . SER A 1 96 ? -9.576 17.522 -19.307 1.00 81.69 96 SER A O 1
ATOM 760 N N . THR A 1 97 ? -8.433 15.824 -20.215 1.00 78.62 97 THR A N 1
ATOM 761 C CA . THR A 1 97 ? -9.312 15.639 -21.380 1.00 78.62 97 THR A CA 1
ATOM 762 C C . THR A 1 97 ? -10.399 14.588 -21.135 1.00 78.62 97 THR A C 1
ATOM 764 O O . THR A 1 97 ? -11.268 14.396 -21.980 1.00 78.62 97 THR A O 1
ATOM 767 N N . THR A 1 98 ? -10.346 13.885 -19.994 1.00 75.19 98 THR A N 1
ATOM 768 C CA . THR A 1 98 ? -11.390 12.941 -19.567 1.00 75.19 98 THR A CA 1
ATOM 769 C C . THR A 1 98 ? -12.655 13.723 -19.187 1.00 75.19 98 THR A C 1
ATOM 771 O O . THR A 1 98 ? -12.511 14.698 -18.443 1.00 75.19 98 THR A O 1
ATOM 774 N N . PRO A 1 99 ? -13.852 13.297 -19.637 1.00 72.12 99 PRO A N 1
ATOM 775 C CA . PRO A 1 99 ? -15.127 13.872 -19.218 1.00 72.12 99 PRO A CA 1
ATOM 776 C C . PRO A 1 99 ? -15.262 14.019 -17.695 1.00 72.12 99 PRO A C 1
ATOM 778 O O . PRO A 1 99 ? -14.699 13.246 -16.915 1.00 72.12 99 PRO A O 1
ATOM 781 N N . ASP A 1 100 ? -16.005 15.042 -17.276 1.00 62.94 100 ASP A N 1
ATOM 782 C CA . ASP A 1 100 ? -16.133 15.470 -15.877 1.00 62.94 100 ASP A CA 1
ATOM 783 C C . ASP A 1 100 ? -16.705 14.387 -14.946 1.00 62.94 100 ASP A C 1
ATOM 785 O O . ASP A 1 100 ? -16.367 14.340 -13.763 1.00 62.94 100 ASP A O 1
ATOM 789 N N . ASP A 1 101 ? -17.550 13.520 -15.491 1.00 67.31 101 ASP A N 1
ATOM 790 C CA . ASP A 1 101 ? -18.189 12.366 -14.858 1.00 67.31 101 ASP A CA 1
ATOM 791 C C . ASP A 1 101 ? -17.265 11.142 -14.730 1.00 67.31 101 ASP A C 1
ATOM 793 O O . ASP A 1 101 ? -17.489 10.280 -13.880 1.00 67.31 101 ASP A O 1
ATOM 797 N N . GLU A 1 102 ? -16.176 11.096 -15.498 1.00 66.56 102 GLU A N 1
ATOM 798 C CA . GLU A 1 102 ? -15.194 10.005 -15.498 1.00 66.56 102 GLU A CA 1
ATOM 799 C C . GLU A 1 102 ? -13.864 10.388 -14.819 1.00 66.56 102 GLU A C 1
ATOM 801 O O . GLU A 1 102 ? -13.022 9.532 -14.500 1.00 66.56 102 GLU A O 1
ATOM 806 N N . PHE A 1 103 ? -13.637 11.682 -14.567 1.00 65.44 103 PHE A N 1
ATOM 807 C CA . PHE A 1 103 ? -12.401 12.154 -13.960 1.00 65.44 103 PHE A CA 1
ATOM 808 C C . PHE A 1 103 ? -12.336 11.857 -12.451 1.00 65.44 103 PHE A C 1
ATOM 810 O O . PHE A 1 103 ? -12.795 12.618 -11.600 1.00 65.44 103 PHE A O 1
ATOM 817 N N . VAL A 1 104 ? -11.666 10.754 -12.108 1.00 77.31 104 VAL A N 1
ATOM 818 C CA . VAL A 1 104 ? -11.364 10.387 -10.715 1.00 77.31 104 VAL A CA 1
ATOM 819 C C . VAL A 1 104 ? -9.862 10.488 -10.439 1.00 77.31 104 VAL A C 1
ATOM 821 O O . VAL A 1 104 ? -9.105 9.610 -10.853 1.00 77.31 104 VAL A O 1
ATOM 824 N N . CYS A 1 105 ? -9.440 11.531 -9.715 1.00 88.00 105 CYS A N 1
ATOM 825 C CA . CYS A 1 105 ? -8.139 11.608 -9.039 1.00 88.00 105 CYS A CA 1
ATOM 826 C C . CYS A 1 105 ? -8.361 11.679 -7.524 1.00 88.00 105 CYS A C 1
ATOM 828 O O . CYS A 1 105 ? -8.942 12.628 -6.991 1.00 88.00 105 CYS A O 1
ATOM 830 N N . SER A 1 106 ? -7.906 10.655 -6.812 1.00 92.31 106 SER A N 1
ATOM 831 C CA . SER A 1 106 ? -8.052 10.561 -5.361 1.00 92.31 106 SER A CA 1
ATOM 832 C C . SER A 1 106 ? -6.947 11.314 -4.624 1.00 92.31 106 SER A C 1
ATOM 834 O O . SER A 1 106 ? -5.886 11.610 -5.169 1.00 92.31 106 SER A O 1
ATOM 836 N N . THR A 1 107 ? -7.178 11.568 -3.335 1.00 94.88 107 THR A N 1
ATOM 837 C CA . THR A 1 107 ? -6.126 12.057 -2.433 1.00 94.88 107 THR A CA 1
ATOM 838 C C . THR A 1 107 ? -4.956 11.070 -2.362 1.00 94.88 107 THR A C 1
ATOM 840 O O . THR A 1 107 ? -3.808 11.499 -2.336 1.00 94.88 107 THR A O 1
ATOM 843 N N . ASN A 1 108 ? -5.234 9.761 -2.410 1.00 95.31 108 ASN A N 1
ATOM 844 C CA . ASN A 1 108 ? -4.201 8.727 -2.425 1.00 95.31 108 ASN A CA 1
ATOM 845 C C . ASN A 1 108 ? -3.274 8.863 -3.640 1.00 95.31 108 ASN A C 1
ATOM 847 O O . ASN A 1 108 ? -2.067 8.808 -3.475 1.00 95.31 108 ASN A O 1
ATOM 851 N N . ASP A 1 109 ? -3.804 9.126 -4.838 1.00 95.56 109 ASP A N 1
ATOM 852 C CA . ASP A 1 109 ? -2.966 9.297 -6.037 1.00 95.56 109 ASP A CA 1
ATOM 853 C C . ASP A 1 109 ? -2.013 10.494 -5.891 1.00 95.56 109 ASP A C 1
ATOM 855 O O . ASP A 1 109 ? -0.832 10.409 -6.231 1.00 95.56 109 ASP A O 1
ATOM 859 N N . ILE A 1 110 ? -2.518 11.598 -5.325 1.00 97.19 110 ILE A N 1
ATOM 860 C CA . ILE A 1 110 ? -1.737 12.811 -5.058 1.00 97.19 110 ILE A CA 1
ATOM 861 C C . ILE A 1 110 ? -0.620 12.531 -4.053 1.00 97.19 110 ILE A C 1
ATOM 863 O O . ILE A 1 110 ? 0.532 12.897 -4.300 1.00 97.19 110 ILE A O 1
ATOM 867 N N . ILE A 1 111 ? -0.947 11.875 -2.937 1.00 97.25 111 ILE A N 1
ATOM 868 C CA . ILE A 1 111 ? 0.019 11.564 -1.878 1.00 97.25 111 ILE A CA 1
ATOM 869 C C . ILE A 1 111 ? 1.045 10.541 -2.366 1.00 97.25 111 ILE A C 1
ATOM 871 O O . ILE A 1 111 ? 2.235 10.782 -2.197 1.00 97.25 111 ILE A O 1
ATOM 875 N N . THR A 1 112 ? 0.623 9.455 -3.016 1.00 97.19 112 THR A N 1
ATOM 876 C CA . THR A 1 112 ? 1.513 8.431 -3.588 1.00 97.19 112 THR A CA 1
ATOM 877 C C . THR A 1 112 ? 2.516 9.059 -4.548 1.00 97.19 112 THR A C 1
ATOM 879 O O . THR A 1 112 ? 3.719 8.821 -4.437 1.00 97.19 112 THR A O 1
ATOM 882 N N . SER A 1 113 ? 2.046 9.925 -5.446 1.00 97.19 113 SER A N 1
ATOM 883 C CA . SER A 1 113 ? 2.916 10.612 -6.395 1.00 97.19 113 SER A CA 1
ATOM 884 C C . SER A 1 113 ? 3.880 11.592 -5.709 1.00 97.19 113 SER A C 1
ATOM 886 O O . SER A 1 113 ? 5.081 11.607 -5.990 1.00 97.19 113 SER A O 1
ATOM 888 N N . ALA A 1 114 ? 3.392 12.383 -4.748 1.00 97.44 114 ALA A N 1
ATOM 889 C CA . ALA A 1 114 ? 4.238 13.283 -3.965 1.00 97.44 114 ALA A CA 1
ATOM 890 C C . ALA A 1 114 ? 5.296 12.526 -3.143 1.00 97.44 114 ALA A C 1
ATOM 892 O O . ALA A 1 114 ? 6.457 12.938 -3.111 1.00 97.44 114 ALA A O 1
ATOM 893 N N . PHE A 1 115 ? 4.916 11.406 -2.528 1.00 97.44 115 PHE A N 1
ATOM 894 C CA . PHE A 1 115 ? 5.798 10.525 -1.770 1.00 97.44 115 PHE A CA 1
ATOM 895 C C . PHE A 1 115 ? 6.884 9.919 -2.661 1.00 97.44 115 PHE A C 1
ATOM 897 O O . PHE A 1 115 ? 8.061 9.953 -2.297 1.00 97.44 115 PHE A O 1
ATOM 904 N N . SER A 1 116 ? 6.518 9.457 -3.860 1.00 97.50 116 SER A N 1
ATOM 905 C CA . SER A 1 116 ? 7.474 8.939 -4.843 1.00 97.50 116 SER A CA 1
ATOM 906 C C . SER A 1 116 ? 8.535 9.969 -5.217 1.00 97.50 116 SER A C 1
ATOM 908 O O . SER A 1 116 ? 9.726 9.657 -5.239 1.00 97.50 116 SER A O 1
ATOM 910 N N . ARG A 1 117 ? 8.124 11.217 -5.486 1.00 97.69 117 ARG A N 1
ATOM 911 C CA . ARG A 1 117 ? 9.060 12.303 -5.815 1.00 97.69 117 ARG A CA 1
ATOM 912 C C . ARG A 1 117 ? 9.938 12.678 -4.623 1.00 97.69 117 ARG A C 1
ATOM 914 O O . ARG A 1 117 ? 11.141 12.864 -4.789 1.00 97.69 117 ARG A O 1
ATOM 921 N N . ALA A 1 118 ? 9.360 12.757 -3.424 1.00 96.62 118 ALA A N 1
ATOM 922 C CA . ALA A 1 118 ? 10.085 13.110 -2.203 1.00 96.62 118 ALA A CA 1
ATOM 923 C C . ALA A 1 118 ? 11.172 12.084 -1.846 1.00 96.62 118 ALA A C 1
ATOM 925 O O . ALA A 1 118 ? 12.270 12.456 -1.436 1.00 96.62 118 ALA A O 1
ATOM 926 N N . THR A 1 119 ? 10.883 10.799 -2.047 1.00 95.69 119 THR A N 1
ATOM 927 C CA . THR A 1 119 ? 11.820 9.691 -1.795 1.00 95.69 119 THR A CA 1
ATOM 928 C C . THR A 1 119 ? 12.720 9.378 -2.992 1.00 95.69 119 THR A C 1
ATOM 930 O O . THR A 1 119 ? 13.673 8.609 -2.863 1.00 95.69 119 THR A O 1
ATOM 933 N N . LYS A 1 120 ? 12.464 10.011 -4.147 1.00 96.69 120 LYS A N 1
ATOM 934 C CA . LYS A 1 120 ? 13.132 9.745 -5.428 1.00 96.69 120 LYS A CA 1
ATOM 935 C C . LYS A 1 120 ? 13.078 8.256 -5.786 1.00 96.69 120 LYS A C 1
ATOM 937 O O . LYS A 1 120 ? 14.098 7.683 -6.176 1.00 96.69 120 LYS A O 1
ATOM 942 N N . SER A 1 121 ? 11.913 7.634 -5.593 1.00 95.56 121 SER A N 1
ATOM 943 C CA . SER A 1 121 ? 11.724 6.208 -5.853 1.00 95.56 121 SER A CA 1
ATOM 944 C C . SER A 1 121 ? 12.026 5.885 -7.312 1.00 95.56 121 SER A C 1
ATOM 946 O O . SER A 1 121 ? 11.509 6.527 -8.224 1.00 95.56 121 SER A O 1
ATOM 948 N N . GLU A 1 122 ? 12.830 4.853 -7.524 1.00 95.00 122 GLU A N 1
ATOM 949 C CA . GLU A 1 122 ? 12.970 4.188 -8.822 1.00 95.00 122 GLU A CA 1
ATOM 950 C C . GLU A 1 122 ? 12.002 3.008 -8.932 1.00 95.00 122 GLU A C 1
ATOM 952 O O . GLU A 1 122 ? 11.537 2.687 -10.024 1.00 95.00 122 GLU A O 1
ATOM 957 N N . ILE A 1 123 ? 11.670 2.408 -7.784 1.00 95.38 123 ILE A N 1
ATOM 958 C CA . ILE A 1 123 ? 10.573 1.461 -7.613 1.00 95.38 123 ILE A CA 1
ATOM 959 C C . ILE A 1 123 ? 9.692 1.974 -6.477 1.00 95.38 123 ILE A C 1
ATOM 961 O O . ILE A 1 123 ? 10.160 2.114 -5.345 1.00 95.38 123 ILE A O 1
ATOM 965 N N . LEU A 1 124 ? 8.414 2.211 -6.755 1.00 97.19 124 LEU A N 1
ATOM 966 C CA . LEU A 1 124 ? 7.411 2.478 -5.728 1.00 97.19 124 LEU A CA 1
ATOM 967 C C . LEU A 1 124 ? 6.440 1.301 -5.651 1.00 97.19 124 LEU A C 1
ATOM 969 O O . LEU A 1 124 ? 5.844 0.916 -6.652 1.00 97.19 124 LEU A O 1
ATOM 973 N N . LEU A 1 125 ? 6.267 0.742 -4.459 1.00 97.00 125 LEU A N 1
ATOM 974 C CA . LEU A 1 125 ? 5.282 -0.296 -4.180 1.00 97.00 125 LEU A CA 1
ATOM 975 C C . LEU A 1 125 ? 4.103 0.337 -3.451 1.00 97.00 125 LEU A C 1
ATOM 977 O O . LEU A 1 125 ? 4.272 0.885 -2.363 1.00 97.00 125 LEU A O 1
ATOM 981 N N . MET A 1 126 ? 2.914 0.263 -4.037 1.00 96.94 126 MET A N 1
ATOM 982 C CA . MET A 1 126 ? 1.690 0.728 -3.389 1.00 96.94 126 MET A CA 1
ATOM 983 C C . MET A 1 126 ? 0.818 -0.465 -3.029 1.00 96.94 126 MET A C 1
ATOM 985 O O . MET A 1 126 ? 0.337 -1.160 -3.925 1.00 96.94 126 MET A O 1
ATOM 989 N N . ALA A 1 127 ? 0.588 -0.683 -1.735 1.00 95.62 127 ALA A N 1
ATOM 990 C CA . ALA A 1 127 ? -0.372 -1.687 -1.296 1.00 95.62 127 ALA A CA 1
ATOM 991 C C . ALA A 1 127 ? -1.797 -1.274 -1.696 1.00 95.62 127 ALA A C 1
ATOM 993 O O . ALA A 1 127 ? -2.197 -0.117 -1.535 1.00 95.62 127 ALA A O 1
ATOM 994 N N . ILE A 1 128 ? -2.561 -2.225 -2.224 1.00 94.81 128 ILE A N 1
ATOM 995 C CA . ILE A 1 128 ? -3.955 -2.060 -2.618 1.00 94.81 128 ILE A CA 1
ATOM 996 C C . ILE A 1 128 ? -4.808 -3.167 -2.006 1.00 94.81 128 ILE A C 1
ATOM 998 O O . ILE A 1 128 ? -4.435 -4.337 -2.017 1.00 94.81 128 ILE A O 1
ATOM 1002 N N . ASN A 1 129 ? -5.996 -2.800 -1.532 1.00 95.25 129 ASN A N 1
ATOM 1003 C CA . ASN A 1 129 ? -7.032 -3.765 -1.179 1.00 95.25 129 ASN A CA 1
ATOM 1004 C C . ASN A 1 129 ? -7.575 -4.412 -2.464 1.00 95.25 129 ASN A C 1
ATOM 1006 O O . ASN A 1 129 ? -8.003 -3.694 -3.374 1.00 95.25 129 ASN A O 1
ATOM 1010 N N . LEU A 1 130 ? -7.555 -5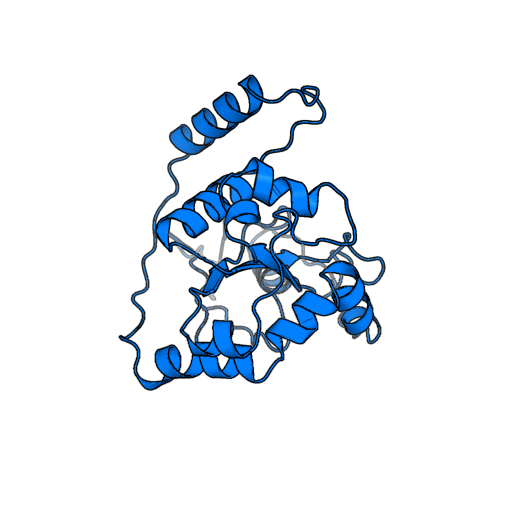.744 -2.538 1.00 95.69 130 LEU A N 1
ATOM 1011 C CA . LEU A 1 130 ? -8.062 -6.507 -3.682 1.00 95.69 130 LEU A CA 1
ATOM 1012 C C . LEU A 1 130 ? -9.512 -6.972 -3.511 1.00 95.69 130 LEU A C 1
ATOM 1014 O O . LEU A 1 130 ? -10.085 -7.512 -4.461 1.00 95.69 130 LEU A O 1
ATOM 1018 N N . ARG A 1 131 ? -10.139 -6.733 -2.353 1.00 95.06 131 ARG A N 1
ATOM 1019 C CA . ARG A 1 131 ? -11.576 -6.989 -2.177 1.00 95.06 131 ARG A CA 1
ATOM 1020 C C . ARG A 1 131 ? -12.386 -6.229 -3.221 1.00 95.06 131 ARG A C 1
ATOM 1022 O O . ARG A 1 131 ? -12.124 -5.058 -3.498 1.00 95.06 131 ARG A O 1
ATOM 1029 N N . ASN A 1 132 ? -13.330 -6.936 -3.835 1.00 93.88 132 ASN A N 1
ATOM 1030 C CA . ASN A 1 132 ? -14.162 -6.502 -4.957 1.00 93.88 132 ASN A CA 1
ATOM 1031 C C . ASN A 1 132 ? -13.386 -6.060 -6.213 1.00 93.88 132 ASN A C 1
ATOM 1033 O O . ASN A 1 132 ? -13.978 -5.514 -7.141 1.00 93.88 132 ASN A O 1
ATOM 1037 N N . ARG A 1 133 ? -12.065 -6.277 -6.262 1.00 92.94 133 ARG A N 1
ATOM 1038 C CA . ARG A 1 133 ? -11.223 -6.051 -7.449 1.00 92.94 133 ARG A CA 1
ATOM 1039 C C . ARG A 1 133 ? -10.834 -7.350 -8.139 1.00 92.94 133 ARG A C 1
ATOM 1041 O O . ARG A 1 133 ? -10.494 -7.329 -9.316 1.00 92.94 133 ARG A O 1
ATOM 1048 N N . VAL A 1 134 ? -10.881 -8.456 -7.402 1.00 94.12 134 VAL A N 1
ATOM 1049 C CA . VAL A 1 134 ? -10.756 -9.824 -7.907 1.00 94.12 134 VAL A CA 1
ATOM 1050 C C . VAL A 1 134 ? -11.974 -10.624 -7.452 1.00 94.12 134 VAL A C 1
ATOM 1052 O O . VAL A 1 134 ? -12.536 -10.341 -6.392 1.00 94.12 134 VAL A O 1
ATOM 1055 N N . SER A 1 135 ? -12.392 -11.614 -8.240 1.00 93.12 135 SER A N 1
ATOM 1056 C CA . SER A 1 135 ? -13.586 -12.431 -7.970 1.00 93.12 135 SER A CA 1
ATOM 1057 C C . SER A 1 135 ? -13.513 -13.197 -6.650 1.00 93.12 135 SER A C 1
ATOM 1059 O O . SER A 1 135 ? -14.531 -13.572 -6.075 1.00 93.12 135 SER A O 1
ATOM 1061 N N . GLU A 1 136 ? -12.302 -13.435 -6.163 1.00 94.56 136 GLU A N 1
ATOM 1062 C CA . GLU A 1 136 ? -12.040 -14.259 -4.999 1.00 94.56 136 GLU A CA 1
ATOM 1063 C C . GLU A 1 136 ? -12.175 -13.475 -3.703 1.00 94.56 136 GLU A C 1
ATOM 1065 O O . GLU A 1 136 ? -12.282 -14.104 -2.668 1.00 94.56 136 GLU A O 1
ATOM 1070 N N . ALA A 1 137 ? -12.190 -12.145 -3.688 1.00 96.00 137 ALA A N 1
ATOM 1071 C CA . ALA A 1 137 ? -12.185 -11.379 -2.441 1.00 96.00 137 ALA A CA 1
ATOM 1072 C C . ALA A 1 137 ? -13.355 -10.395 -2.390 1.00 96.00 137 ALA A C 1
ATOM 1074 O O . ALA A 1 137 ? -13.625 -9.688 -3.355 1.00 96.00 137 ALA A O 1
ATOM 1075 N N . SER A 1 138 ? -14.016 -10.313 -1.240 1.00 95.62 138 SER A N 1
ATOM 1076 C CA . SER A 1 138 ? -15.159 -9.438 -0.976 1.00 95.62 138 SER A CA 1
ATOM 1077 C C . SER A 1 138 ? -14.986 -8.698 0.346 1.00 95.62 138 SER A C 1
ATOM 1079 O O . SER A 1 138 ? -14.199 -9.110 1.200 1.00 95.62 138 SER A O 1
ATOM 1081 N N . ASP A 1 139 ? -15.771 -7.644 0.559 1.00 94.81 139 ASP A N 1
ATOM 1082 C CA . ASP A 1 139 ? -15.756 -6.869 1.810 1.00 94.81 139 ASP A CA 1
ATOM 1083 C C . ASP A 1 139 ? -16.126 -7.678 3.058 1.00 94.81 139 ASP A C 1
ATOM 1085 O O . ASP A 1 139 ? -15.883 -7.217 4.178 1.00 94.81 139 ASP A O 1
ATOM 1089 N N . ASN A 1 140 ? -16.698 -8.876 2.898 1.00 95.25 140 ASN A N 1
ATOM 1090 C CA . ASN A 1 140 ? -17.032 -9.738 4.025 1.00 95.25 140 ASN A CA 1
ATOM 1091 C C . ASN A 1 140 ? -15.905 -10.683 4.458 1.00 95.25 140 ASN A C 1
ATOM 1093 O O . ASN A 1 140 ? -16.031 -11.345 5.485 1.00 95.25 140 ASN A O 1
ATOM 1097 N N . ASP A 1 141 ? -14.806 -10.762 3.709 1.00 96.50 141 ASP A N 1
ATOM 1098 C CA . ASP A 1 141 ? -13.720 -11.684 4.030 1.00 96.50 141 ASP A CA 1
ATOM 1099 C C . ASP A 1 141 ? -12.760 -11.103 5.074 1.00 96.50 141 ASP A C 1
ATOM 1101 O O . ASP A 1 141 ? -12.108 -10.073 4.852 1.00 96.50 141 ASP A O 1
ATOM 1105 N N . ALA A 1 142 ? -12.635 -11.812 6.195 1.00 95.88 142 ALA A N 1
ATOM 1106 C CA . ALA A 1 142 ? -11.589 -11.595 7.182 1.00 95.88 142 ALA A CA 1
ATOM 1107 C C . ALA A 1 142 ? -10.296 -12.255 6.702 1.00 95.88 142 ALA A C 1
ATOM 1109 O O . ALA A 1 142 ? -10.263 -13.447 6.388 1.00 95.88 142 ALA A O 1
ATOM 1110 N N . GLY A 1 143 ? -9.219 -11.479 6.642 1.00 95.62 143 GLY A N 1
ATOM 1111 C CA . GLY A 1 143 ? -7.918 -11.994 6.242 1.00 95.62 143 GLY A CA 1
ATOM 1112 C C . GLY A 1 143 ? -7.025 -10.933 5.623 1.00 95.62 143 GLY A C 1
ATOM 1113 O O . GLY A 1 143 ? -7.372 -9.755 5.581 1.00 95.62 143 GLY A O 1
ATOM 1114 N N . ASN A 1 144 ? -5.884 -11.365 5.101 1.00 95.56 144 ASN A N 1
ATOM 1115 C CA . ASN A 1 144 ? -5.047 -10.532 4.253 1.00 95.56 144 ASN A CA 1
ATOM 1116 C C . ASN A 1 144 ? -5.447 -10.729 2.781 1.00 95.56 144 ASN A C 1
ATOM 1118 O O . ASN A 1 144 ? -5.198 -11.788 2.201 1.00 95.56 144 ASN A O 1
ATOM 1122 N N . TYR A 1 145 ? -6.093 -9.712 2.211 1.00 96.56 145 TYR A N 1
ATOM 1123 C CA . TYR A 1 145 ? -6.513 -9.651 0.813 1.00 96.56 145 TYR A CA 1
ATOM 1124 C C . TYR A 1 145 ? -5.991 -8.379 0.138 1.00 96.56 145 TYR A C 1
ATOM 1126 O O . TYR A 1 145 ? -6.693 -7.723 -0.638 1.00 96.56 145 TYR A O 1
ATOM 1134 N N . GLU A 1 146 ? -4.745 -8.025 0.437 1.00 95.31 146 GLU A N 1
ATOM 1135 C CA . GLU A 1 146 ? -4.017 -6.960 -0.239 1.00 95.31 146 GLU A CA 1
ATOM 1136 C C . GLU A 1 146 ? -2.896 -7.514 -1.121 1.00 95.31 146 GLU A C 1
ATOM 1138 O O . GLU A 1 146 ? -2.489 -8.671 -1.036 1.00 95.31 146 GLU A O 1
ATOM 1143 N N . SER A 1 147 ? -2.415 -6.665 -2.018 1.00 94.69 147 SER A N 1
ATOM 1144 C CA . SER A 1 147 ? -1.216 -6.902 -2.815 1.00 94.69 147 SER A CA 1
ATOM 1145 C C . SER A 1 147 ? -0.575 -5.566 -3.141 1.00 94.69 147 SER A C 1
ATOM 1147 O O . SER A 1 147 ? -1.136 -4.515 -2.837 1.00 94.69 147 SER A O 1
ATOM 1149 N N . VAL A 1 148 ? 0.582 -5.582 -3.788 1.00 94.81 148 VAL A N 1
ATOM 1150 C CA . VAL A 1 148 ? 1.283 -4.368 -4.196 1.00 94.81 148 VAL A CA 1
ATOM 1151 C C . VAL A 1 148 ? 1.203 -4.166 -5.702 1.00 94.81 148 VAL A C 1
ATOM 1153 O O . VAL A 1 148 ? 1.481 -5.072 -6.486 1.00 94.81 148 VAL A O 1
ATOM 1156 N N . VAL A 1 149 ? 0.860 -2.946 -6.108 1.00 95.19 149 VAL A N 1
ATOM 1157 C CA . VAL A 1 149 ? 1.115 -2.463 -7.466 1.00 95.19 149 VAL A CA 1
ATOM 1158 C C . VAL A 1 149 ? 2.517 -1.878 -7.481 1.00 95.19 149 VAL A C 1
ATOM 1160 O O . VAL A 1 149 ? 2.841 -0.999 -6.679 1.00 95.19 149 VAL A O 1
ATOM 1163 N N . LEU A 1 150 ? 3.351 -2.381 -8.386 1.00 95.50 150 LEU A N 1
ATOM 1164 C CA . LEU A 1 150 ? 4.677 -1.837 -8.633 1.00 95.50 150 LEU A CA 1
ATOM 1165 C C . LEU A 1 150 ? 4.566 -0.678 -9.622 1.00 95.50 150 LEU A C 1
ATOM 1167 O O . LEU A 1 150 ? 3.911 -0.811 -10.650 1.00 95.50 150 LEU A O 1
ATOM 1171 N N . TYR A 1 151 ? 5.249 0.423 -9.337 1.00 95.44 151 TYR A N 1
ATOM 1172 C CA . TYR A 1 151 ? 5.440 1.553 -10.239 1.00 95.44 151 TYR A CA 1
ATOM 1173 C C . TYR A 1 151 ? 6.933 1.762 -10.495 1.00 95.44 151 TYR A C 1
ATOM 1175 O O . TYR A 1 151 ? 7.759 1.607 -9.593 1.00 95.44 151 TYR A O 1
ATOM 1183 N N . ASP A 1 152 ? 7.264 2.120 -11.730 1.00 94.31 152 ASP A N 1
ATOM 1184 C CA . ASP A 1 152 ? 8.538 2.738 -12.088 1.00 94.31 152 ASP A CA 1
ATOM 1185 C C . ASP A 1 152 ? 8.464 4.257 -11.866 1.00 94.31 152 ASP A C 1
ATOM 1187 O O . ASP A 1 152 ? 7.379 4.813 -11.685 1.00 94.31 152 ASP A O 1
ATOM 1191 N N . ALA A 1 153 ? 9.614 4.937 -11.894 1.00 94.00 153 ALA A N 1
ATOM 1192 C CA . ALA A 1 153 ? 9.670 6.381 -11.656 1.00 94.00 153 ALA A CA 1
ATOM 1193 C C . ALA A 1 153 ? 8.696 7.198 -12.538 1.00 94.00 153 ALA A C 1
ATOM 1195 O O . ALA A 1 153 ? 7.990 8.037 -11.979 1.00 94.00 153 ALA A O 1
ATOM 1196 N N . PRO A 1 154 ? 8.563 6.949 -13.862 1.00 94.44 154 PRO A N 1
ATOM 1197 C CA . PRO A 1 154 ? 7.563 7.646 -14.675 1.00 94.44 154 PRO A CA 1
ATOM 1198 C C . PRO A 1 154 ? 6.121 7.299 -14.276 1.00 94.44 154 PRO A C 1
ATOM 1200 O O . PRO A 1 154 ? 5.250 8.166 -14.262 1.00 94.44 154 PRO A O 1
ATOM 1203 N N . GLY A 1 155 ? 5.851 6.038 -13.920 1.00 93.50 155 GLY A N 1
ATOM 1204 C CA . GLY A 1 155 ? 4.524 5.569 -13.523 1.00 93.50 155 GLY A CA 1
ATOM 1205 C C . GLY A 1 155 ? 4.013 6.154 -12.205 1.00 93.50 155 GLY A C 1
ATOM 1206 O O . GLY A 1 155 ? 2.805 6.136 -11.972 1.00 93.50 155 GLY A O 1
ATOM 1207 N N . SER A 1 156 ? 4.895 6.683 -11.356 1.00 95.38 156 SER A N 1
ATOM 1208 C CA . SER A 1 156 ? 4.540 7.336 -10.090 1.00 95.38 156 SER A CA 1
ATOM 1209 C C . SER A 1 156 ? 4.828 8.842 -10.058 1.00 95.38 156 SER A C 1
ATOM 1211 O O . SER A 1 156 ? 4.556 9.503 -9.050 1.00 95.38 156 SER A O 1
ATOM 1213 N N . GLU A 1 157 ? 5.338 9.419 -11.149 1.00 94.56 157 GLU A N 1
ATOM 1214 C CA . GLU A 1 157 ? 5.761 10.822 -11.195 1.00 94.56 157 GLU A CA 1
ATOM 1215 C C . GLU A 1 157 ? 4.600 11.802 -11.018 1.00 94.56 157 GLU A C 1
ATOM 1217 O O . GLU A 1 157 ? 4.786 12.837 -10.375 1.00 94.56 157 GLU A O 1
ATOM 1222 N N . SER A 1 158 ? 3.403 11.467 -11.513 1.00 94.19 158 SER A N 1
ATOM 1223 C CA . SER A 1 158 ? 2.197 12.292 -11.388 1.00 94.19 158 SER A CA 1
ATOM 1224 C C . SER A 1 158 ? 1.000 11.516 -10.811 1.00 94.19 158 SER A C 1
ATOM 1226 O O . SER A 1 158 ? 0.948 10.285 -10.916 1.00 94.19 158 SER A O 1
ATOM 1228 N N . PRO A 1 159 ? 0.016 12.198 -10.193 1.00 94.69 159 PRO A N 1
ATOM 1229 C CA . PRO A 1 159 ? -1.195 11.544 -9.685 1.00 94.69 159 PRO A CA 1
ATOM 1230 C C . PRO A 1 159 ? -1.975 10.792 -10.777 1.00 94.69 159 PRO A C 1
ATOM 1232 O O . PRO A 1 159 ? -2.512 9.709 -10.546 1.00 94.69 159 PRO A O 1
ATOM 1235 N N . GLU A 1 160 ? -2.002 11.330 -11.993 1.00 90.94 160 GLU A N 1
ATOM 1236 C CA . GLU A 1 160 ? -2.627 10.723 -13.168 1.00 90.94 160 GLU A CA 1
ATOM 1237 C C . GLU A 1 160 ? -1.901 9.441 -13.584 1.00 90.94 160 GLU A C 1
ATOM 1239 O O . GLU A 1 160 ? -2.554 8.438 -13.881 1.00 90.94 160 GLU A O 1
ATOM 1244 N N . ALA A 1 161 ? -0.564 9.441 -13.543 1.00 91.38 161 ALA A N 1
ATOM 1245 C CA . ALA A 1 161 ? 0.243 8.255 -13.812 1.00 91.38 161 ALA A CA 1
ATOM 1246 C C . ALA A 1 161 ? -0.052 7.147 -12.787 1.00 91.38 161 ALA A C 1
ATOM 1248 O O . ALA A 1 161 ? -0.349 6.015 -13.183 1.00 91.38 161 ALA A O 1
ATOM 1249 N N . VAL A 1 162 ? -0.123 7.489 -11.492 1.00 94.00 162 VAL A N 1
ATOM 1250 C CA . VAL A 1 162 ? -0.505 6.542 -10.426 1.00 94.00 162 VAL A CA 1
ATOM 1251 C C . VAL A 1 162 ? -1.893 5.955 -10.690 1.00 94.00 162 VAL A C 1
ATOM 1253 O O . VAL A 1 162 ? -2.082 4.732 -10.670 1.00 94.00 162 VAL A O 1
ATOM 1256 N N . ARG A 1 163 ? -2.864 6.824 -10.991 1.00 91.69 163 ARG A N 1
ATOM 1257 C CA . ARG A 1 163 ? -4.255 6.451 -11.273 1.00 91.69 163 ARG A CA 1
ATOM 1258 C C . ARG A 1 163 ? -4.387 5.583 -12.526 1.00 91.69 163 ARG A C 1
ATOM 1260 O O . ARG A 1 163 ? -5.241 4.694 -12.558 1.00 91.69 163 ARG A O 1
ATOM 1267 N N . SER A 1 164 ? -3.551 5.796 -13.541 1.00 88.88 164 SER A N 1
ATOM 1268 C CA . SER A 1 164 ? -3.600 5.045 -14.804 1.00 88.88 164 SER A CA 1
ATOM 1269 C C . SER A 1 164 ? -3.373 3.539 -14.619 1.00 88.88 164 SER A C 1
ATOM 1271 O O . SER A 1 164 ? -3.999 2.735 -15.312 1.00 88.88 164 SER A O 1
ATOM 1273 N N . ALA A 1 165 ? -2.557 3.141 -13.636 1.00 89.56 165 ALA A N 1
ATOM 1274 C CA . ALA A 1 165 ? -2.335 1.731 -13.308 1.00 89.56 165 ALA A CA 1
ATOM 1275 C C . ALA A 1 165 ? -3.574 1.058 -12.689 1.00 89.56 165 ALA A C 1
ATOM 1277 O O . ALA A 1 165 ? -3.707 -0.159 -12.760 1.00 89.56 165 ALA A O 1
ATOM 1278 N N . LEU A 1 166 ? -4.497 1.837 -12.112 1.00 88.56 166 LEU A N 1
ATOM 1279 C CA . LEU A 1 166 ? -5.715 1.328 -11.472 1.00 88.56 166 LEU A CA 1
ATOM 1280 C C . LEU A 1 166 ? -6.958 1.420 -12.368 1.00 88.56 166 LEU A C 1
ATOM 1282 O O . LEU A 1 166 ? -7.849 0.582 -12.254 1.00 88.56 166 LEU A O 1
ATOM 1286 N N . ARG A 1 167 ? -7.039 2.427 -13.252 1.00 85.19 167 ARG A N 1
ATOM 1287 C CA . ARG A 1 167 ? -8.229 2.683 -14.092 1.00 85.19 167 ARG A CA 1
ATOM 1288 C C . ARG A 1 167 ? -8.568 1.544 -15.049 1.00 85.19 167 ARG A C 1
ATOM 1290 O O . ARG A 1 167 ? -9.741 1.308 -15.295 1.00 85.19 167 ARG A O 1
ATOM 1297 N N . GLY A 1 168 ? -7.562 0.851 -15.580 1.00 74.00 168 GLY A N 1
ATOM 1298 C CA . GLY A 1 168 ? -7.767 -0.225 -16.556 1.00 74.00 168 GLY A CA 1
ATOM 1299 C C . GLY A 1 168 ? -8.387 -1.501 -15.981 1.00 74.00 168 GLY A C 1
ATOM 1300 O O . GLY A 1 168 ? -8.630 -2.432 -16.741 1.00 74.00 168 GLY A O 1
ATOM 1301 N N . GLY A 1 169 ? -8.619 -1.560 -14.666 1.00 83.12 169 GLY A N 1
ATOM 1302 C CA . GLY A 1 169 ? -8.994 -2.795 -13.990 1.00 83.12 169 GLY A CA 1
ATOM 1303 C C . GLY A 1 169 ? -7.840 -3.796 -13.957 1.00 83.12 169 GLY A C 1
ATOM 1304 O O . GLY A 1 169 ? -6.672 -3.444 -14.127 1.00 83.12 169 GLY A O 1
ATOM 1305 N N . VAL A 1 170 ? -8.182 -5.056 -13.714 1.00 86.06 170 VAL A N 1
ATOM 1306 C CA . VAL A 1 170 ? -7.236 -6.173 -13.731 1.00 86.06 170 VAL A CA 1
ATOM 1307 C C . VAL A 1 170 ? -6.715 -6.377 -15.167 1.00 86.06 170 VAL A C 1
ATOM 1309 O O . VAL A 1 170 ? -7.530 -6.504 -16.081 1.00 86.06 170 VAL A O 1
ATOM 1312 N N . PRO A 1 171 ? -5.389 -6.462 -15.392 1.00 89.50 171 PRO A N 1
ATOM 1313 C CA . PRO A 1 171 ? -4.326 -6.423 -14.390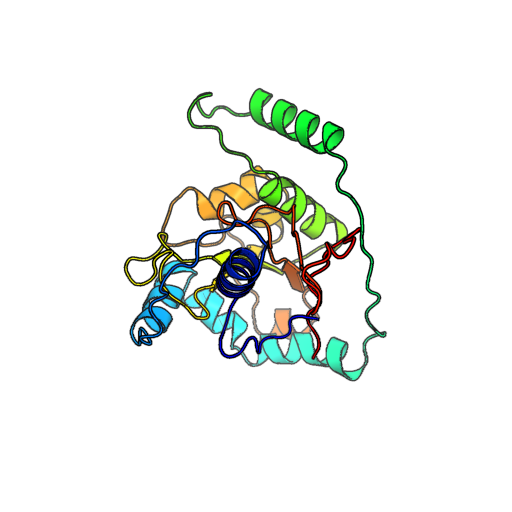 1.00 89.50 171 PRO A CA 1
ATOM 1314 C C . PRO A 1 171 ? -3.878 -4.989 -14.023 1.00 89.50 171 PRO A C 1
ATOM 1316 O O . PRO A 1 171 ? -3.659 -4.134 -14.884 1.00 89.50 171 PRO A O 1
ATOM 1319 N N . PHE A 1 172 ? -3.658 -4.762 -12.727 1.00 90.44 172 PHE A N 1
ATOM 1320 C CA . PHE A 1 172 ? -3.124 -3.540 -12.123 1.00 90.44 172 PHE A CA 1
ATOM 1321 C C . PHE A 1 172 ? -1.602 -3.468 -12.288 1.00 90.44 172 PHE A C 1
ATOM 1323 O O . PHE A 1 172 ? -0.843 -3.655 -11.336 1.00 90.44 172 PHE A O 1
ATOM 1330 N N . ILE A 1 173 ? -1.151 -3.245 -13.519 1.00 83.75 173 ILE A N 1
ATOM 1331 C CA . ILE A 1 173 ? 0.274 -3.185 -13.863 1.00 83.75 173 ILE A CA 1
ATOM 1332 C C . ILE A 1 173 ? 0.745 -1.754 -14.111 1.00 83.75 173 ILE A C 1
ATOM 1334 O O . ILE A 1 173 ? -0.015 -0.877 -14.534 1.00 83.75 173 ILE A O 1
ATOM 1338 N N . ARG A 1 174 ? 2.043 -1.543 -13.879 1.00 83.56 174 ARG A N 1
ATOM 1339 C CA . ARG A 1 174 ? 2.761 -0.307 -14.205 1.00 83.56 174 ARG A CA 1
ATOM 1340 C C . ARG A 1 174 ? 2.541 0.125 -15.654 1.00 83.56 174 ARG A C 1
ATOM 1342 O O . ARG A 1 174 ? 2.503 -0.695 -16.570 1.00 83.56 174 ARG A O 1
ATOM 1349 N N . ARG A 1 175 ? 2.461 1.441 -15.855 1.00 83.00 175 ARG A N 1
ATOM 1350 C CA . ARG A 1 175 ? 2.232 2.065 -17.168 1.00 83.00 175 ARG A CA 1
ATOM 1351 C C . ARG A 1 175 ? 3.418 2.885 -17.688 1.00 83.00 175 ARG A C 1
ATOM 1353 O O . ARG A 1 175 ? 3.374 3.315 -18.832 1.00 83.00 175 ARG A O 1
ATOM 1360 N N . GLY A 1 176 ? 4.486 3.066 -16.906 1.00 75.88 176 GLY A N 1
ATOM 1361 C CA . GLY A 1 176 ? 5.653 3.871 -17.299 1.00 75.88 176 GLY A CA 1
ATOM 1362 C C . GLY A 1 176 ? 6.591 3.225 -18.328 1.00 75.88 176 GLY A C 1
ATOM 1363 O O . GLY A 1 176 ? 7.585 3.840 -18.701 1.00 75.88 176 GLY A O 1
ATOM 1364 N N . ASN A 1 177 ? 6.268 2.023 -18.829 1.00 76.12 177 ASN A N 1
ATOM 1365 C CA . ASN A 1 177 ? 6.955 1.308 -19.916 1.00 76.12 177 ASN A CA 1
ATOM 1366 C C . ASN A 1 177 ? 8.460 1.026 -19.726 1.00 76.12 177 ASN A C 1
ATOM 1368 O O . ASN A 1 177 ? 9.074 0.449 -20.626 1.00 76.12 177 ASN A O 1
ATOM 1372 N N . ALA A 1 178 ? 9.074 1.346 -18.581 1.00 85.38 178 ALA A N 1
ATOM 1373 C CA . ALA A 1 178 ? 10.470 0.983 -18.328 1.00 85.38 178 ALA A CA 1
ATOM 1374 C C . ALA A 1 178 ? 10.625 -0.554 -18.280 1.00 85.38 178 ALA A C 1
ATOM 1376 O O . ALA A 1 178 ? 9.659 -1.261 -18.021 1.00 85.38 178 ALA A O 1
ATOM 1377 N N . PRO A 1 179 ? 11.787 -1.163 -18.522 1.00 89.75 179 PRO A N 1
ATOM 1378 C CA . PRO A 1 179 ? 11.974 -2.572 -18.176 1.00 89.75 179 PRO A CA 1
ATOM 1379 C C . PRO A 1 179 ? 11.995 -2.752 -16.649 1.00 89.75 179 PRO A C 1
ATOM 1381 O O . PRO A 1 179 ? 12.415 -1.855 -15.918 1.00 89.75 179 PRO A O 1
ATOM 1384 N N . LEU A 1 180 ? 11.575 -3.925 -16.158 1.00 93.12 180 LEU A N 1
ATOM 1385 C CA . LEU A 1 180 ? 11.823 -4.282 -14.758 1.00 93.12 180 LEU A CA 1
ATOM 1386 C C . LEU A 1 180 ? 13.342 -4.312 -14.501 1.00 93.12 180 LEU A C 1
ATOM 1388 O O . LEU A 1 180 ? 14.088 -4.759 -15.380 1.00 93.12 180 LEU A O 1
ATOM 1392 N N . PRO A 1 181 ? 13.817 -3.878 -13.321 1.00 93.81 181 PRO A N 1
ATOM 1393 C CA . PRO A 1 181 ? 15.239 -3.896 -13.006 1.00 93.81 181 PRO A CA 1
ATOM 1394 C C . PRO A 1 181 ? 15.838 -5.301 -13.102 1.00 93.81 181 PRO A C 1
ATOM 1396 O O . PRO A 1 181 ? 15.318 -6.269 -12.547 1.00 93.81 181 PRO A O 1
ATOM 1399 N N . SER A 1 182 ? 16.970 -5.401 -13.790 1.00 94.75 182 SER A N 1
ATOM 1400 C CA . SER A 1 182 ? 17.795 -6.608 -13.823 1.00 94.75 182 SER A CA 1
ATOM 1401 C C . SER A 1 182 ? 18.492 -6.852 -12.482 1.00 94.75 182 SER A C 1
ATOM 1403 O O . SER A 1 182 ? 18.656 -5.945 -11.666 1.00 94.75 182 SER A O 1
ATOM 1405 N N . PHE A 1 183 ? 18.995 -8.072 -12.282 1.00 94.75 183 PHE A N 1
ATOM 1406 C CA . PHE A 1 183 ? 19.747 -8.454 -11.083 1.00 94.75 183 PHE A CA 1
ATOM 1407 C C . PHE A 1 183 ? 20.889 -7.478 -10.741 1.00 94.75 183 PHE A C 1
ATOM 1409 O O . PHE A 1 183 ? 21.010 -7.036 -9.603 1.00 94.75 183 PHE A O 1
ATOM 1416 N N . PHE A 1 184 ? 21.695 -7.074 -11.728 1.00 94.06 184 PHE A N 1
ATOM 1417 C CA . PHE A 1 184 ? 22.800 -6.138 -11.492 1.00 94.06 184 PHE A CA 1
ATOM 1418 C C . PHE A 1 184 ? 22.336 -4.702 -11.238 1.00 94.06 184 PHE A C 1
ATOM 1420 O O . PHE A 1 184 ? 23.032 -3.960 -10.549 1.00 94.06 184 PHE A O 1
ATOM 1427 N N . GLN A 1 185 ? 21.176 -4.295 -11.765 1.00 93.75 185 GLN A N 1
ATOM 1428 C CA . GLN A 1 185 ? 20.578 -3.008 -11.400 1.00 93.75 185 GLN A CA 1
ATOM 1429 C C . GLN A 1 185 ? 20.113 -3.031 -9.941 1.00 93.75 185 GLN A C 1
ATOM 1431 O O . GLN A 1 185 ? 20.433 -2.105 -9.205 1.00 93.75 185 GLN A O 1
ATOM 1436 N N . LEU A 1 186 ? 19.468 -4.117 -9.503 1.00 94.94 186 LEU A N 1
ATOM 1437 C CA . LEU A 1 186 ? 19.060 -4.331 -8.108 1.00 94.94 186 LEU A CA 1
ATOM 1438 C C . LEU A 1 186 ? 20.252 -4.252 -7.142 1.00 94.94 186 LEU A C 1
ATOM 1440 O O . LEU A 1 186 ? 20.200 -3.514 -6.156 1.00 94.94 186 LEU A O 1
ATOM 1444 N N . LEU A 1 187 ? 21.359 -4.929 -7.463 1.00 90.75 187 LEU A N 1
ATOM 1445 C CA . LEU A 1 187 ? 22.575 -4.911 -6.641 1.00 90.75 187 LEU A CA 1
ATOM 1446 C C . LEU A 1 187 ? 23.278 -3.548 -6.577 1.00 90.75 187 LEU A C 1
ATOM 1448 O O . LEU A 1 187 ? 24.009 -3.292 -5.625 1.00 90.75 187 LEU A O 1
ATOM 1452 N N . ARG A 1 188 ? 23.071 -2.666 -7.563 1.00 91.25 188 ARG A N 1
ATOM 1453 C CA . ARG A 1 188 ? 23.625 -1.299 -7.541 1.00 91.25 188 ARG A CA 1
ATOM 1454 C C . ARG A 1 188 ? 22.900 -0.364 -6.569 1.00 91.25 188 ARG A C 1
ATOM 1456 O O . ARG A 1 188 ? 23.371 0.751 -6.372 1.00 91.25 188 ARG A O 1
ATOM 1463 N N . GLY A 1 189 ? 21.807 -0.813 -5.950 1.00 86.69 189 GLY A N 1
ATOM 1464 C CA . GLY A 1 189 ? 21.070 -0.041 -4.952 1.00 86.69 189 GLY A CA 1
ATOM 1465 C C . GLY A 1 189 ? 19.979 0.821 -5.577 1.00 86.69 189 GLY A C 1
ATOM 1466 O O . GLY A 1 189 ? 20.063 2.045 -5.580 1.00 86.69 189 GLY A O 1
ATOM 1467 N N . VAL A 1 190 ? 18.940 0.168 -6.096 1.00 92.88 190 VAL A N 1
ATOM 1468 C CA . VAL A 1 190 ? 17.736 0.844 -6.600 1.00 92.88 190 VAL A CA 1
ATOM 1469 C C . VAL A 1 190 ? 16.969 1.436 -5.421 1.00 92.88 190 VAL A C 1
ATOM 1471 O O . VAL A 1 190 ? 16.786 0.769 -4.400 1.00 92.88 190 VAL A O 1
ATOM 1474 N N . ARG A 1 191 ? 16.486 2.675 -5.546 1.00 93.75 191 ARG A N 1
ATOM 1475 C CA . ARG A 1 191 ? 15.668 3.292 -4.491 1.00 93.75 191 ARG A CA 1
ATOM 1476 C C . ARG A 1 191 ? 14.259 2.722 -4.504 1.00 93.75 191 ARG A C 1
ATOM 1478 O O . ARG A 1 191 ? 13.443 3.076 -5.357 1.00 93.75 191 ARG A O 1
ATOM 1485 N N . VAL A 1 192 ? 13.993 1.852 -3.539 1.00 95.00 192 VAL A N 1
ATOM 1486 C CA . VAL A 1 192 ? 12.678 1.258 -3.303 1.00 95.00 192 VAL A CA 1
ATOM 1487 C C . VAL A 1 192 ? 11.943 2.069 -2.243 1.00 95.00 192 VAL A C 1
ATOM 1489 O O . VAL A 1 192 ? 12.506 2.420 -1.207 1.00 95.00 192 VAL A O 1
ATOM 1492 N N . SER A 1 193 ? 10.677 2.375 -2.489 1.00 96.12 193 SER A N 1
ATOM 1493 C CA . SER A 1 193 ? 9.788 2.984 -1.501 1.00 96.12 193 SER A CA 1
ATOM 1494 C C . SER A 1 193 ? 8.482 2.209 -1.449 1.00 96.12 193 SER A C 1
ATOM 1496 O O . SER A 1 193 ? 8.042 1.664 -2.459 1.00 96.12 193 SER A O 1
ATOM 1498 N N . ILE A 1 194 ? 7.871 2.144 -0.271 1.00 95.44 194 ILE A N 1
ATOM 1499 C CA . ILE A 1 194 ? 6.606 1.444 -0.052 1.00 95.44 194 ILE A CA 1
ATOM 1500 C C . ILE A 1 194 ? 5.626 2.440 0.548 1.00 95.44 194 ILE A C 1
ATOM 1502 O O . ILE A 1 194 ? 5.984 3.181 1.463 1.00 95.44 194 ILE A O 1
ATOM 1506 N N . ILE A 1 195 ? 4.404 2.459 0.030 1.00 96.12 195 ILE A N 1
ATOM 1507 C CA . ILE A 1 195 ? 3.305 3.245 0.578 1.00 96.12 195 ILE A CA 1
ATOM 1508 C C . ILE A 1 195 ? 2.071 2.360 0.745 1.00 96.12 195 ILE A C 1
ATOM 1510 O O . ILE A 1 195 ? 1.723 1.564 -0.129 1.00 96.12 195 ILE A O 1
ATOM 1514 N N . THR A 1 196 ? 1.412 2.493 1.889 1.00 94.12 196 THR A N 1
ATOM 1515 C CA . THR A 1 196 ? 0.158 1.808 2.206 1.00 94.12 196 THR A CA 1
ATOM 1516 C C . THR A 1 196 ? -0.920 2.850 2.480 1.00 94.12 196 THR A C 1
ATOM 1518 O O . THR A 1 196 ? -0.630 3.951 2.951 1.00 94.12 196 THR A O 1
ATOM 1521 N N . ASN A 1 197 ? -2.171 2.525 2.153 1.00 91.75 197 ASN A N 1
ATOM 1522 C CA . ASN A 1 197 ? -3.310 3.406 2.385 1.00 91.75 197 ASN A CA 1
ATOM 1523 C C . ASN A 1 197 ? -4.266 2.771 3.391 1.00 91.75 197 ASN A C 1
ATOM 1525 O O . ASN A 1 197 ? -4.777 1.677 3.166 1.00 91.75 197 ASN A O 1
ATOM 1529 N N . TRP A 1 198 ? -4.514 3.502 4.471 1.00 89.81 198 TRP A N 1
ATOM 1530 C CA . TRP A 1 198 ? -5.330 3.088 5.612 1.00 89.81 198 TRP A CA 1
ATOM 1531 C C . TRP A 1 198 ? -6.674 3.844 5.652 1.00 89.81 198 TRP A C 1
ATOM 1533 O O . TRP A 1 198 ? -7.413 3.764 6.627 1.00 89.81 198 TRP A O 1
ATOM 1543 N N . ALA A 1 199 ? -7.015 4.569 4.577 1.00 88.88 199 ALA A N 1
ATOM 1544 C CA . ALA A 1 199 ? -8.315 5.205 4.394 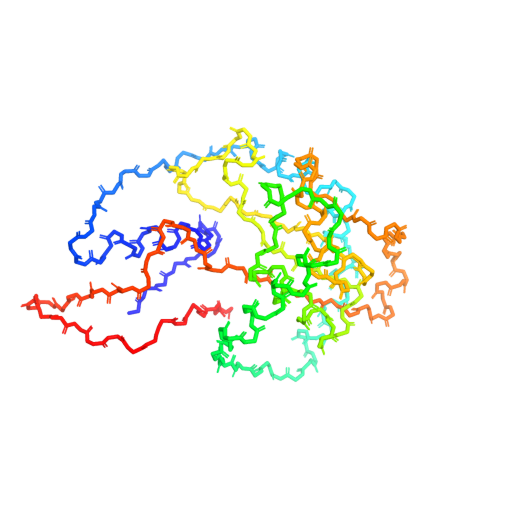1.00 88.88 199 ALA A CA 1
ATOM 1545 C C . ALA A 1 199 ? -9.290 4.251 3.683 1.00 88.88 199 ALA A C 1
ATOM 1547 O O . ALA A 1 199 ? -9.205 4.048 2.466 1.00 88.88 199 ALA A O 1
ATOM 1548 N N . PHE A 1 200 ? -10.230 3.694 4.445 1.00 87.31 200 PHE A N 1
ATOM 1549 C CA . PHE A 1 200 ? -11.269 2.782 3.963 1.00 87.31 200 PHE A CA 1
ATOM 1550 C C . PHE A 1 200 ? -12.645 3.437 4.069 1.00 87.31 200 PHE A C 1
ATOM 1552 O O . PHE A 1 200 ? -12.946 4.081 5.066 1.00 87.31 200 PHE A O 1
ATOM 1559 N N . SER A 1 201 ? -13.507 3.253 3.067 1.00 80.75 201 SER A N 1
ATOM 1560 C CA . SER A 1 201 ?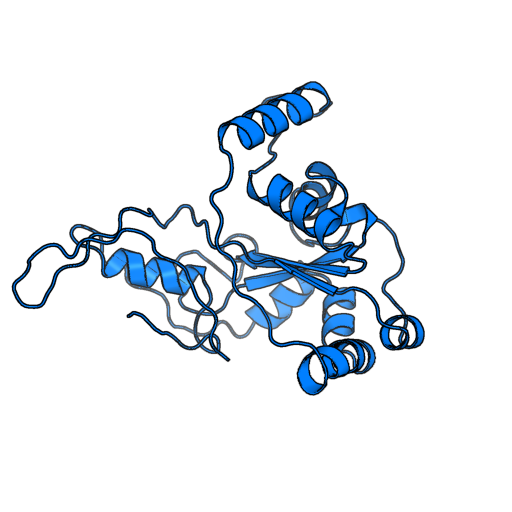 -14.876 3.794 3.086 1.00 80.75 201 SER A CA 1
ATOM 1561 C C . SER A 1 201 ? -15.743 3.200 4.199 1.00 80.75 201 SER A C 1
ATOM 1563 O O . SER A 1 201 ? -16.671 3.853 4.669 1.00 80.75 201 SER A O 1
ATOM 1565 N N . SER A 1 202 ? -15.440 1.968 4.613 1.00 73.62 202 SER A N 1
ATOM 1566 C CA . SER A 1 202 ? -16.103 1.256 5.706 1.00 73.62 202 SER A CA 1
ATOM 1567 C C . SER A 1 202 ? -15.672 1.730 7.094 1.00 73.62 202 SER A C 1
ATOM 1569 O O . SER A 1 202 ? -16.319 1.377 8.075 1.00 73.62 202 SER A O 1
ATOM 1571 N N . PHE A 1 203 ? -14.597 2.515 7.194 1.00 81.19 203 PHE A N 1
ATOM 1572 C CA . PHE A 1 203 ? -14.072 2.996 8.462 1.00 81.19 203 PHE A CA 1
ATOM 1573 C C . PHE A 1 203 ? -14.311 4.495 8.608 1.00 81.19 203 PHE A C 1
ATOM 1575 O O . PHE A 1 203 ? -13.929 5.291 7.748 1.00 81.19 203 PHE A O 1
ATOM 1582 N N . ARG A 1 204 ? -14.919 4.891 9.725 1.00 70.69 204 ARG A N 1
ATOM 1583 C CA . ARG A 1 204 ? -15.011 6.295 10.121 1.00 70.69 204 ARG A CA 1
ATOM 1584 C C . ARG A 1 204 ? -14.035 6.550 11.267 1.00 70.69 204 ARG A C 1
ATOM 1586 O O . ARG A 1 204 ? -13.900 5.734 12.168 1.00 70.69 204 ARG A O 1
ATOM 1593 N N . ALA A 1 205 ? -13.326 7.675 11.198 1.00 66.50 205 ALA A N 1
ATOM 1594 C CA . ALA A 1 205 ? -12.246 8.012 12.128 1.00 66.50 205 ALA A CA 1
ATOM 1595 C C . ALA A 1 205 ? -12.730 8.478 13.519 1.00 66.50 205 ALA A C 1
ATOM 1597 O O . ALA A 1 205 ? -11.910 8.736 14.397 1.00 66.50 205 ALA A O 1
ATOM 1598 N N . ASP A 1 206 ? -14.043 8.588 13.729 1.00 75.69 206 ASP A N 1
ATOM 1599 C CA . ASP A 1 206 ? -14.705 8.931 14.991 1.00 75.69 206 ASP A CA 1
ATOM 1600 C C . ASP A 1 206 ? -14.799 7.707 15.916 1.00 75.69 206 ASP A C 1
ATOM 1602 O O . ASP A 1 206 ? -15.879 7.251 16.286 1.00 75.69 206 ASP A O 1
ATOM 1606 N N . LEU A 1 207 ? -13.640 7.161 16.282 1.00 79.81 207 LEU A N 1
ATOM 1607 C CA . LEU A 1 207 ? -13.543 6.069 17.244 1.00 79.81 207 LEU A CA 1
ATOM 1608 C C . LEU A 1 207 ? -14.048 6.529 18.617 1.00 79.81 207 LEU A C 1
ATOM 1610 O O . LEU A 1 207 ? -13.448 7.395 19.254 1.00 79.81 207 LEU A O 1
ATOM 1614 N N . GLN A 1 208 ? -15.122 5.904 19.082 1.00 83.94 208 GLN A N 1
ATOM 1615 C CA . GLN A 1 208 ? -15.654 6.032 20.436 1.00 83.94 208 GLN A CA 1
ATOM 1616 C C . GLN A 1 208 ? -15.399 4.724 21.174 1.00 83.94 208 GLN A C 1
ATOM 1618 O O . GLN A 1 208 ? -16.044 3.709 20.916 1.00 83.94 208 GLN A O 1
ATOM 1623 N N . MET A 1 209 ? -14.399 4.737 22.050 1.00 81.44 209 MET A N 1
ATOM 1624 C CA . MET A 1 209 ? -14.050 3.582 22.870 1.00 81.44 209 MET A CA 1
ATOM 1625 C C . MET A 1 209 ? -14.609 3.793 24.270 1.00 81.44 209 MET A C 1
ATOM 1627 O O . MET A 1 209 ? -14.524 4.898 24.805 1.00 81.44 209 MET A O 1
ATOM 1631 N N . LEU A 1 210 ? -15.134 2.728 24.860 1.00 83.31 210 LEU A N 1
ATOM 1632 C CA . LEU A 1 210 ? -15.589 2.715 26.242 1.00 83.31 210 LEU A CA 1
ATOM 1633 C C . LEU A 1 210 ? -14.538 2.064 27.144 1.00 83.31 210 LEU A C 1
ATOM 1635 O O . LEU A 1 210 ? -13.845 1.133 26.725 1.00 83.31 210 LEU A O 1
ATOM 1639 N N . ASP A 1 211 ? -14.411 2.558 28.372 1.00 84.50 211 ASP A N 1
ATOM 1640 C CA . ASP A 1 211 ? -13.690 1.855 29.432 1.00 84.50 211 ASP A CA 1
ATOM 1641 C C . ASP A 1 211 ? -14.558 0.755 30.078 1.00 84.50 211 ASP A C 1
ATOM 1643 O O . ASP A 1 211 ? -15.690 0.493 29.665 1.00 84.50 211 ASP A O 1
ATOM 1647 N N . GLU A 1 212 ? -14.021 0.087 31.100 1.00 85.81 212 GLU A N 1
ATOM 1648 C CA . GLU A 1 212 ? -14.720 -0.980 31.832 1.00 85.81 212 GLU A CA 1
ATOM 1649 C C . GLU A 1 212 ? -15.991 -0.513 32.566 1.00 85.81 212 GLU A C 1
ATOM 1651 O O . GLU A 1 212 ? -16.855 -1.329 32.880 1.00 85.81 212 GLU A O 1
ATOM 1656 N N . GLU A 1 213 ? -16.135 0.795 32.794 1.00 90.25 213 GLU A N 1
ATOM 1657 C CA . GLU A 1 213 ? -17.294 1.433 33.425 1.00 90.25 213 GLU A CA 1
ATOM 1658 C C . GLU A 1 213 ? -18.236 2.081 32.391 1.00 90.25 213 GLU A C 1
ATOM 1660 O O . GLU A 1 213 ? -19.115 2.862 32.759 1.00 90.25 213 GLU A O 1
ATOM 1665 N N . ALA A 1 214 ? -18.066 1.770 31.100 1.00 84.56 214 ALA A N 1
ATOM 1666 C CA . ALA A 1 214 ? -18.826 2.350 29.993 1.00 84.56 214 ALA A CA 1
ATOM 1667 C C . ALA A 1 214 ? -18.695 3.882 29.869 1.00 84.56 214 ALA A C 1
ATOM 1669 O O . ALA A 1 214 ? -19.617 4.566 29.421 1.00 84.56 214 ALA A O 1
ATOM 1670 N N . ARG A 1 215 ? -17.540 4.445 30.241 1.00 86.12 215 ARG A N 1
ATOM 1671 C CA . ARG A 1 215 ? -17.222 5.863 30.021 1.00 86.12 215 ARG A CA 1
ATOM 1672 C C . ARG A 1 215 ? -16.435 6.038 28.730 1.00 86.12 215 ARG A C 1
ATOM 1674 O O . ARG A 1 215 ? -15.528 5.262 28.436 1.00 86.12 215 ARG A O 1
ATOM 1681 N N . GLY A 1 216 ? -16.743 7.099 27.987 1.00 83.81 216 GLY A N 1
ATOM 1682 C CA . GLY A 1 216 ? -16.024 7.447 26.764 1.00 83.81 216 GLY A CA 1
ATOM 1683 C C . GLY A 1 216 ? -14.552 7.776 27.029 1.00 83.81 216 GLY A C 1
ATOM 1684 O O . GLY A 1 216 ? -14.230 8.646 27.840 1.00 83.81 216 GLY A O 1
ATOM 1685 N N . VAL A 1 217 ? -13.656 7.104 26.311 1.00 82.31 217 VAL A N 1
ATOM 1686 C CA . VAL A 1 217 ? -12.211 7.338 26.355 1.00 82.31 217 VAL A CA 1
ATOM 1687 C C . VAL A 1 217 ? -11.845 8.382 25.295 1.00 82.31 217 VAL A C 1
ATOM 1689 O O . VAL A 1 217 ? -12.078 8.145 24.106 1.00 82.31 217 VAL A O 1
ATOM 1692 N N . PRO A 1 218 ? -11.252 9.531 25.671 1.00 78.12 218 PRO A N 1
ATOM 1693 C CA . PRO A 1 218 ? -10.875 10.553 24.704 1.00 78.12 218 PRO A CA 1
ATOM 1694 C C . PRO A 1 218 ? -9.753 10.042 23.791 1.00 78.12 218 PRO A C 1
ATOM 1696 O O . PRO A 1 218 ? -8.672 9.678 24.257 1.00 78.12 218 PRO A O 1
ATOM 1699 N N . LEU A 1 219 ? -10.000 10.043 22.478 1.00 78.56 219 LEU A N 1
ATOM 1700 C CA . LEU A 1 219 ? -9.028 9.657 21.460 1.00 78.56 219 LEU A CA 1
ATOM 1701 C C . LEU A 1 219 ? -8.680 10.862 20.581 1.00 78.56 219 LEU A C 1
ATOM 1703 O O . LEU A 1 219 ? -9.500 11.340 19.806 1.00 78.56 219 LEU A O 1
ATOM 1707 N N . THR A 1 220 ? -7.449 11.360 20.707 1.00 73.00 220 THR A N 1
ATOM 1708 C CA . THR A 1 220 ? -6.986 12.542 19.956 1.00 73.00 220 THR A CA 1
ATOM 1709 C C . THR A 1 220 ? -6.502 12.185 18.554 1.00 73.00 220 THR A C 1
ATOM 1711 O O . THR A 1 220 ? -6.712 12.937 17.607 1.00 73.00 220 THR A O 1
ATOM 1714 N N . LEU A 1 221 ? -5.812 11.051 18.419 1.00 77.81 221 LEU A N 1
ATOM 1715 C CA . LEU A 1 221 ? -5.248 10.596 17.156 1.00 77.81 221 LEU A CA 1
ATOM 1716 C C . LEU A 1 221 ? -5.049 9.083 17.200 1.00 77.81 221 LEU A C 1
ATOM 1718 O O . LEU A 1 221 ? -4.419 8.557 18.118 1.00 77.81 221 LEU A O 1
ATOM 1722 N N . HIS A 1 222 ? -5.546 8.393 16.181 1.00 81.00 222 HIS A N 1
ATOM 1723 C CA . HIS A 1 222 ? -5.213 7.000 15.937 1.00 81.00 222 HIS A CA 1
ATOM 1724 C C . HIS A 1 222 ? -4.146 6.932 14.841 1.00 81.00 222 HIS A C 1
ATOM 1726 O O . HIS A 1 222 ? -4.383 7.360 13.713 1.00 81.00 222 HIS A O 1
ATOM 1732 N N . LEU A 1 223 ? -2.975 6.395 15.182 1.00 83.00 223 LEU A N 1
ATOM 1733 C CA . LEU A 1 223 ? -1.916 6.091 14.226 1.00 83.00 223 LEU A CA 1
ATOM 1734 C C . LEU A 1 223 ? -1.736 4.574 14.174 1.00 83.00 223 LEU A C 1
ATOM 1736 O O . LEU A 1 223 ? -1.354 3.991 15.193 1.00 83.00 223 LEU A O 1
ATOM 1740 N N . PRO A 1 224 ? -1.985 3.924 13.028 1.00 77.31 224 PRO A N 1
ATOM 1741 C CA . PRO A 1 224 ? -1.579 2.544 12.862 1.00 77.31 224 PRO A CA 1
ATOM 1742 C C . PRO A 1 224 ? -0.051 2.495 12.834 1.00 77.31 224 PRO A C 1
ATOM 1744 O O . PRO A 1 224 ? 0.596 3.161 12.025 1.00 77.31 224 PRO A O 1
ATOM 1747 N N . VAL A 1 225 ? 0.528 1.723 13.748 1.00 78.50 225 VAL A N 1
ATOM 1748 C CA . VAL A 1 225 ? 1.971 1.494 13.805 1.00 78.50 225 VAL A CA 1
ATOM 1749 C C . VAL A 1 225 ? 2.221 0.045 13.432 1.00 78.50 225 VAL A C 1
ATOM 1751 O O . VAL A 1 225 ? 1.622 -0.862 14.007 1.00 78.50 225 VAL A O 1
ATOM 1754 N N . TYR A 1 226 ? 3.101 -0.158 12.458 1.00 68.75 226 TYR A N 1
ATOM 1755 C CA . TYR A 1 226 ? 3.625 -1.475 12.139 1.00 68.75 226 TYR A CA 1
ATOM 1756 C C . TYR A 1 226 ? 4.852 -1.716 13.023 1.00 68.75 226 TYR A C 1
ATOM 1758 O O . TYR A 1 226 ? 5.858 -1.022 12.867 1.00 68.75 226 TYR A O 1
ATOM 1766 N N . ASP A 1 227 ? 4.746 -2.654 13.962 1.00 65.81 227 ASP A N 1
ATOM 1767 C CA . ASP A 1 227 ? 5.841 -3.064 14.846 1.00 65.81 227 ASP A CA 1
ATOM 1768 C C . ASP A 1 227 ? 6.417 -4.399 14.344 1.00 65.81 227 ASP A C 1
ATOM 1770 O O . ASP A 1 227 ? 5.645 -5.308 14.020 1.00 65.81 227 ASP A O 1
ATOM 1774 N N . TYR A 1 228 ? 7.745 -4.479 14.198 1.00 53.09 228 TYR A N 1
ATOM 1775 C CA . TYR A 1 228 ? 8.478 -5.628 13.634 1.00 53.09 228 TYR A CA 1
ATOM 1776 C C . TYR A 1 228 ? 9.234 -6.395 14.716 1.00 53.09 228 TYR A C 1
ATOM 1778 O O . TYR A 1 228 ? 9.954 -5.740 15.502 1.00 53.09 228 TYR A O 1
#

Radius of gyration: 19.26 Å; chains: 1; bounding box: 47×44×55 Å